Protein AF-A0A7J2RDT6-F1 (afdb_monomer_lite)

Structure (mmCIF, N/CA/C/O backbone):
data_AF-A0A7J2RDT6-F1
#
_entry.id   AF-A0A7J2RDT6-F1
#
loop_
_atom_site.group_PDB
_atom_site.id
_atom_site.type_symbol
_atom_site.label_atom_id
_atom_site.label_alt_id
_atom_site.label_comp_id
_atom_site.label_asym_id
_atom_site.label_entity_id
_atom_site.label_seq_id
_atom_site.pdbx_PDB_ins_code
_atom_site.Cartn_x
_atom_site.Cartn_y
_atom_site.Cartn_z
_atom_site.occupancy
_atom_site.B_iso_or_equiv
_atom_site.auth_seq_id
_atom_site.auth_comp_id
_atom_site.auth_asym_id
_atom_site.auth_atom_id
_atom_site.pdbx_PDB_model_num
ATOM 1 N N . MET A 1 1 ? -2.168 14.416 -7.951 1.00 64.56 1 MET A N 1
ATOM 2 C CA . MET A 1 1 ? -2.745 13.443 -8.898 1.00 64.56 1 MET A CA 1
ATOM 3 C C . MET A 1 1 ? -1.732 12.330 -9.074 1.00 64.56 1 MET A C 1
ATOM 5 O O . MET A 1 1 ? -0.557 12.646 -9.206 1.00 64.56 1 MET A O 1
ATOM 9 N N . GLY A 1 2 ? -2.169 11.081 -8.978 1.00 84.75 2 GLY A N 1
ATOM 10 C CA . GLY A 1 2 ? -1.335 9.876 -8.980 1.00 84.75 2 GLY A CA 1
ATOM 11 C C . GLY A 1 2 ? -2.111 8.736 -8.328 1.00 84.75 2 GLY A C 1
ATOM 12 O O . GLY A 1 2 ? -3.077 9.017 -7.626 1.00 84.75 2 GLY A O 1
ATOM 13 N N . TYR A 1 3 ? -1.743 7.485 -8.595 1.00 95.38 3 TYR A N 1
ATOM 14 C CA . TYR A 1 3 ? -2.426 6.333 -8.008 1.00 95.38 3 TYR A CA 1
ATOM 15 C C . TYR A 1 3 ? -2.283 6.362 -6.476 1.00 95.38 3 TYR A C 1
ATOM 17 O O . TYR A 1 3 ? -1.157 6.310 -5.965 1.00 95.38 3 TYR A O 1
ATOM 25 N N . THR A 1 4 ? -3.406 6.540 -5.772 1.00 97.81 4 THR A N 1
ATOM 26 C CA . THR A 1 4 ? -3.445 6.884 -4.342 1.00 97.81 4 THR A CA 1
ATOM 27 C C . THR A 1 4 ? -4.400 5.981 -3.576 1.00 97.81 4 THR A C 1
ATOM 29 O O . THR A 1 4 ? -5.490 5.656 -4.050 1.00 97.81 4 THR A O 1
ATOM 32 N N . HIS A 1 5 ? -4.006 5.641 -2.351 1.00 98.50 5 HIS A N 1
ATOM 33 C CA . HIS A 1 5 ? -4.860 4.975 -1.373 1.00 98.50 5 HIS A CA 1
ATOM 34 C C . HIS A 1 5 ? -5.101 5.884 -0.182 1.00 98.50 5 HIS A C 1
ATOM 36 O O . HIS A 1 5 ? -4.205 6.610 0.244 1.00 98.50 5 HIS A O 1
ATOM 42 N N . TYR A 1 6 ? -6.303 5.817 0.368 1.00 98.12 6 TYR A N 1
ATOM 43 C CA . TYR A 1 6 ? -6.797 6.676 1.430 1.00 98.12 6 TYR A CA 1
ATOM 44 C C . TYR A 1 6 ? -7.319 5.821 2.573 1.00 98.12 6 TYR A C 1
ATOM 46 O O . TYR A 1 6 ? -7.936 4.776 2.349 1.00 98.12 6 TYR A O 1
ATOM 54 N N . TRP A 1 7 ? -7.133 6.282 3.802 1.00 98.06 7 TRP A N 1
ATOM 55 C CA . TRP A 1 7 ? -7.771 5.666 4.952 1.00 98.06 7 TRP A CA 1
ATOM 56 C C . TRP A 1 7 ? -8.189 6.692 5.996 1.00 98.06 7 TRP A C 1
ATOM 58 O O . TRP A 1 7 ? -7.603 7.764 6.148 1.00 98.06 7 TRP A O 1
ATOM 68 N N . TYR A 1 8 ? -9.235 6.322 6.725 1.00 97.62 8 TYR A N 1
ATOM 69 C CA . TYR A 1 8 ? -9.807 7.084 7.818 1.00 97.62 8 TYR A CA 1
ATOM 70 C C . TYR A 1 8 ? -9.884 6.200 9.051 1.00 97.62 8 TYR A C 1
ATOM 72 O O . TYR A 1 8 ? -10.351 5.064 8.955 1.00 97.62 8 TYR A O 1
ATOM 80 N N . ARG A 1 9 ? -9.459 6.709 10.208 1.00 96.62 9 ARG A N 1
ATOM 81 C CA . ARG A 1 9 ? -9.459 5.955 11.473 1.00 96.62 9 ARG A CA 1
ATOM 82 C C . ARG A 1 9 ? -9.727 6.839 12.688 1.00 96.62 9 ARG A C 1
ATOM 84 O O . ARG A 1 9 ? -9.626 8.061 12.612 1.00 96.62 9 ARG A O 1
ATOM 91 N N . LYS A 1 10 ? -9.990 6.229 13.843 1.00 95.00 10 LYS A N 1
ATOM 92 C CA . LYS A 1 10 ? -9.946 6.937 15.137 1.00 95.00 10 LYS A CA 1
ATOM 93 C C . LYS A 1 10 ? -8.500 7.328 15.494 1.00 95.00 10 LYS A C 1
ATOM 95 O O . LYS A 1 10 ? -7.600 6.585 15.105 1.00 95.00 10 LYS A O 1
ATOM 100 N N . PRO A 1 11 ? -8.257 8.418 16.255 1.00 94.44 11 PRO A N 1
ATOM 101 C CA . PRO A 1 11 ? -6.911 8.843 16.687 1.00 94.44 11 PRO A CA 1
ATOM 102 C C . PRO A 1 11 ? -6.145 7.826 17.535 1.00 94.44 11 PRO A C 1
ATOM 104 O O . PRO A 1 11 ? -4.915 7.800 17.503 1.00 94.44 11 PRO A O 1
ATOM 107 N N . GLU A 1 12 ? -6.866 6.961 18.239 1.00 96.50 12 GLU A N 1
ATOM 108 C CA . GLU A 1 12 ? -6.315 5.877 19.045 1.00 96.50 12 GLU A CA 1
ATOM 109 C C . GLU A 1 12 ? -6.841 4.540 18.520 1.00 96.50 12 GLU A C 1
ATOM 111 O O . GLU A 1 12 ? -8.048 4.359 18.330 1.00 96.50 12 GLU A O 1
ATOM 116 N N . LEU A 1 13 ? -5.909 3.633 18.242 1.00 97.12 13 LEU A N 1
ATOM 117 C CA . LEU A 1 13 ? -6.164 2.262 17.823 1.00 97.12 13 LEU A CA 1
ATOM 118 C C . LEU A 1 13 ? -5.954 1.317 19.008 1.00 97.12 13 LEU A C 1
ATOM 120 O O . LEU A 1 13 ? -5.060 1.525 19.825 1.00 97.12 13 LEU A O 1
ATOM 124 N N . ASP A 1 14 ? -6.774 0.268 19.081 1.00 97.69 14 ASP A N 1
ATOM 125 C CA . ASP A 1 14 ? -6.649 -0.771 20.106 1.00 97.69 14 ASP A CA 1
ATOM 126 C C . ASP A 1 14 ? -5.252 -1.416 20.089 1.00 97.69 14 ASP A C 1
ATOM 128 O O . ASP A 1 14 ? -4.753 -1.802 19.031 1.00 97.69 14 ASP A O 1
ATOM 132 N N . ASP A 1 15 ? -4.631 -1.529 21.265 1.00 97.38 15 ASP A N 1
ATOM 133 C CA . ASP A 1 15 ? -3.232 -1.945 21.414 1.00 97.38 15 ASP A CA 1
ATOM 134 C C . ASP A 1 15 ? -2.990 -3.391 20.965 1.00 97.38 15 ASP A C 1
ATOM 136 O O . ASP A 1 15 ? -2.027 -3.658 20.245 1.00 97.38 15 ASP A O 1
ATOM 140 N N . ALA A 1 16 ? -3.890 -4.310 21.327 1.00 97.38 16 ALA A N 1
ATOM 141 C CA . ALA A 1 16 ? -3.766 -5.718 20.965 1.00 97.38 16 ALA A CA 1
ATOM 142 C C . ALA A 1 16 ? -3.952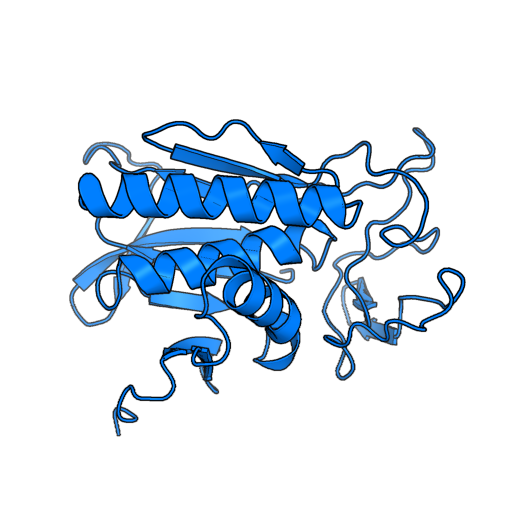 -5.912 19.456 1.00 97.38 16 ALA A C 1
ATOM 144 O O . ALA A 1 16 ? -3.123 -6.548 18.805 1.00 97.38 16 ALA A O 1
ATOM 145 N N . LYS A 1 17 ? -4.986 -5.286 18.877 1.00 98.19 17 LYS A N 1
ATOM 146 C CA . LYS A 1 17 ? -5.212 -5.307 17.425 1.00 98.19 17 LYS A CA 1
ATOM 147 C C . LYS A 1 17 ? -4.063 -4.673 16.651 1.00 98.19 17 LYS A C 1
ATOM 149 O O . LYS A 1 17 ? -3.703 -5.171 15.590 1.00 98.19 17 LYS A O 1
ATOM 154 N N . PHE A 1 18 ? -3.488 -3.579 17.156 1.00 98.44 18 PHE A N 1
ATOM 155 C CA . PHE A 1 18 ? -2.365 -2.921 16.493 1.00 98.44 18 PHE A CA 1
ATOM 156 C C . PHE A 1 18 ? -1.110 -3.792 16.504 1.00 98.44 18 PHE A C 1
ATOM 158 O O . PHE A 1 18 ? -0.425 -3.857 15.490 1.00 98.44 18 PHE A O 1
ATOM 165 N N . ALA A 1 19 ? -0.829 -4.489 17.607 1.00 97.88 19 ALA A N 1
ATOM 166 C CA . ALA A 1 19 ? 0.286 -5.431 17.668 1.00 97.88 19 ALA A CA 1
ATOM 167 C C . ALA A 1 19 ? 0.125 -6.569 16.643 1.00 97.88 19 ALA A C 1
ATOM 169 O O . ALA A 1 19 ? 1.045 -6.833 15.875 1.00 97.88 19 ALA A O 1
ATOM 170 N N . GLU A 1 20 ? -1.062 -7.181 16.554 1.00 97.94 20 GLU A N 1
ATOM 171 C CA . GLU A 1 20 ? -1.337 -8.227 15.554 1.00 97.94 20 GLU A CA 1
ATOM 172 C C . GLU A 1 20 ? -1.245 -7.700 14.110 1.00 97.94 20 GLU A C 1
ATOM 174 O O . GLU A 1 20 ? -0.724 -8.376 13.220 1.00 97.94 20 GLU A O 1
ATOM 179 N N . PHE A 1 21 ? -1.709 -6.470 13.879 1.00 98.44 21 PHE A N 1
ATOM 180 C CA . PHE A 1 21 ? -1.590 -5.786 12.595 1.00 98.44 21 PHE A CA 1
ATOM 181 C C . PHE A 1 21 ? -0.132 -5.474 12.216 1.00 98.44 21 PHE A C 1
ATOM 183 O O . PHE A 1 21 ? 0.255 -5.672 11.060 1.00 98.44 21 PHE A O 1
ATOM 190 N N . ALA A 1 22 ? 0.689 -5.019 13.164 1.00 98.06 22 ALA A N 1
ATOM 191 C CA . ALA A 1 22 ? 2.112 -4.773 12.946 1.00 98.06 22 ALA A CA 1
ATOM 192 C C . ALA A 1 22 ? 2.843 -6.081 12.590 1.00 98.06 22 ALA A C 1
ATOM 194 O O . ALA A 1 22 ? 3.527 -6.136 11.568 1.00 98.06 22 ALA A O 1
ATOM 195 N N . ASP A 1 23 ? 2.585 -7.166 13.327 1.00 97.94 23 ASP A N 1
ATOM 196 C CA . ASP A 1 23 ? 3.124 -8.503 13.033 1.00 97.94 23 ASP A CA 1
ATOM 197 C C . ASP A 1 23 ? 2.698 -9.014 11.644 1.00 97.94 23 ASP A C 1
ATOM 199 O O . ASP A 1 23 ? 3.468 -9.664 10.927 1.00 97.94 23 ASP A O 1
ATOM 203 N N . ALA A 1 24 ? 1.449 -8.757 11.242 1.00 98.44 24 ALA A N 1
ATOM 204 C CA . ALA A 1 24 ? 0.975 -9.083 9.899 1.00 98.44 24 ALA A CA 1
ATOM 205 C C . ALA A 1 24 ? 1.708 -8.254 8.833 1.00 98.44 24 ALA A C 1
ATOM 207 O O . ALA A 1 24 ? 2.095 -8.790 7.793 1.00 98.44 24 ALA A O 1
ATOM 208 N N . THR A 1 25 ? 1.958 -6.975 9.107 1.00 98.56 25 THR A N 1
ATOM 209 C CA . THR A 1 25 ? 2.687 -6.080 8.202 1.00 98.56 25 THR A CA 1
ATOM 210 C C . THR A 1 25 ? 4.127 -6.539 7.991 1.00 98.56 25 THR A C 1
ATOM 212 O O . THR A 1 25 ? 4.574 -6.608 6.847 1.00 98.56 25 THR A O 1
ATOM 215 N N . GLU A 1 26 ? 4.833 -6.953 9.044 1.00 98.31 26 GLU A N 1
ATOM 216 C CA . GLU A 1 26 ? 6.187 -7.512 8.919 1.00 98.31 26 GLU A CA 1
ATOM 217 C C . GLU A 1 26 ? 6.222 -8.739 7.995 1.00 98.31 26 GLU A C 1
ATOM 219 O O . GLU A 1 26 ? 7.106 -8.866 7.145 1.00 98.31 26 GLU A O 1
ATOM 224 N N . LYS A 1 27 ? 5.221 -9.622 8.091 1.00 98.62 27 LYS A N 1
ATOM 225 C CA . LYS A 1 27 ? 5.101 -10.800 7.212 1.00 98.62 27 LYS A CA 1
ATOM 226 C C . LYS A 1 27 ? 4.804 -10.418 5.759 1.00 98.62 27 LYS A C 1
ATOM 228 O O . LYS A 1 27 ? 5.326 -11.061 4.850 1.00 98.62 27 LYS A O 1
ATOM 233 N N . ILE A 1 28 ? 3.990 -9.385 5.533 1.00 98.69 28 ILE A N 1
ATOM 234 C CA . ILE A 1 28 ? 3.701 -8.846 4.192 1.00 98.69 28 ILE A CA 1
ATOM 235 C C . ILE A 1 28 ? 4.969 -8.250 3.569 1.00 98.69 28 ILE A C 1
ATOM 237 O O . ILE A 1 28 ? 5.263 -8.514 2.400 1.00 98.69 28 ILE A O 1
ATOM 241 N N . ILE A 1 29 ? 5.738 -7.479 4.342 1.00 98.56 29 ILE A N 1
ATOM 242 C CA . ILE A 1 29 ? 7.013 -6.904 3.897 1.00 98.56 29 ILE A CA 1
ATOM 243 C C . ILE A 1 29 ? 7.987 -8.025 3.527 1.00 98.56 29 ILE A C 1
ATOM 245 O O . ILE A 1 29 ? 8.498 -8.031 2.408 1.00 98.56 29 ILE A O 1
ATOM 249 N N . ALA A 1 30 ? 8.157 -9.027 4.394 1.00 98.50 30 ALA A N 1
ATOM 250 C CA . ALA A 1 30 ? 9.034 -10.166 4.126 1.00 98.50 30 ALA A CA 1
ATOM 251 C C . ALA A 1 30 ? 8.632 -10.946 2.858 1.00 98.50 30 ALA A C 1
ATOM 253 O O . ALA A 1 30 ? 9.491 -11.380 2.087 1.00 98.50 30 ALA A O 1
ATOM 254 N N . GLU A 1 31 ? 7.331 -11.116 2.600 1.00 97.94 31 GLU A N 1
ATOM 255 C CA . GLU A 1 31 ? 6.854 -11.744 1.363 1.00 97.94 31 GLU A CA 1
ATOM 256 C C . GLU A 1 31 ? 7.132 -10.876 0.129 1.00 97.94 31 GLU A C 1
ATOM 258 O O . GLU A 1 31 ? 7.513 -11.407 -0.914 1.00 97.94 31 GLU A O 1
ATOM 263 N N . SER A 1 32 ? 7.007 -9.554 0.246 1.00 96.75 32 SER A N 1
ATOM 264 C CA . SER A 1 32 ? 7.318 -8.611 -0.836 1.00 96.75 32 SER A CA 1
ATOM 265 C C . SER A 1 32 ? 8.808 -8.643 -1.189 1.00 96.75 32 SER A C 1
ATOM 267 O O . SER A 1 32 ? 9.171 -8.752 -2.363 1.00 96.75 32 SER A O 1
ATOM 269 N N . GLU A 1 33 ? 9.681 -8.676 -0.182 1.00 97.31 33 GLU A N 1
ATOM 270 C CA . GLU A 1 33 ? 11.125 -8.850 -0.370 1.00 97.31 33 GLU A CA 1
ATOM 271 C C . GLU A 1 33 ? 11.469 -10.197 -1.008 1.00 97.31 33 GLU A C 1
ATOM 273 O O . GLU A 1 33 ? 12.322 -10.268 -1.896 1.00 97.31 33 GLU A O 1
ATOM 278 N N . ARG A 1 34 ? 10.758 -11.270 -0.637 1.00 96.00 34 ARG A N 1
ATOM 279 C CA . ARG A 1 34 ? 10.901 -12.590 -1.274 1.00 96.00 34 ARG A CA 1
ATOM 280 C C . ARG A 1 34 ? 10.501 -12.570 -2.753 1.00 96.00 34 ARG A C 1
ATOM 282 O O . ARG A 1 34 ? 11.041 -13.353 -3.535 1.00 96.00 34 ARG A O 1
ATOM 289 N N . LEU A 1 35 ? 9.569 -11.700 -3.142 1.00 93.69 35 LEU A N 1
ATOM 290 C CA . LEU A 1 35 ? 9.200 -11.449 -4.540 1.00 93.69 35 LEU A CA 1
ATOM 291 C C . LEU A 1 35 ? 10.203 -10.534 -5.265 1.00 93.69 35 LEU A C 1
ATOM 293 O O . LEU A 1 35 ? 10.048 -10.286 -6.456 1.00 93.69 35 LEU A O 1
ATOM 297 N N . GLY A 1 36 ? 11.249 -10.055 -4.587 1.00 94.94 36 GLY A N 1
ATOM 298 C CA . GLY A 1 36 ? 12.279 -9.187 -5.158 1.00 94.94 36 GLY A CA 1
ATOM 299 C C . GLY A 1 36 ? 11.945 -7.696 -5.101 1.00 94.94 36 GLY A C 1
ATOM 300 O O . GLY A 1 36 ? 12.646 -6.903 -5.730 1.00 94.94 36 GLY A O 1
ATOM 301 N N . ILE A 1 37 ? 10.904 -7.304 -4.363 1.00 96.69 37 ILE A N 1
ATOM 302 C CA . ILE A 1 37 ? 10.550 -5.902 -4.123 1.00 96.69 37 ILE A CA 1
ATOM 303 C C . ILE A 1 37 ? 11.346 -5.408 -2.916 1.00 96.69 37 ILE A C 1
ATOM 305 O O . ILE A 1 37 ? 11.193 -5.923 -1.813 1.00 96.69 37 ILE A O 1
ATOM 309 N N . LYS A 1 38 ? 12.195 -4.402 -3.106 1.00 98.00 38 LYS A N 1
ATOM 310 C CA . LYS A 1 38 ? 12.944 -3.770 -2.018 1.00 98.00 38 LYS A CA 1
ATOM 311 C C . LYS A 1 38 ? 12.045 -2.787 -1.267 1.00 98.00 38 LYS A C 1
ATOM 313 O O . LYS A 1 38 ? 11.489 -1.872 -1.875 1.00 98.00 38 LYS A O 1
ATOM 318 N N . ILE A 1 39 ? 11.951 -2.973 0.046 1.00 98.50 39 ILE A N 1
ATOM 319 C CA . ILE A 1 39 ? 11.165 -2.140 0.955 1.00 98.50 39 ILE A CA 1
ATOM 320 C C . ILE A 1 39 ? 12.111 -1.499 1.965 1.00 98.50 39 ILE A C 1
ATOM 322 O O . ILE A 1 39 ? 12.888 -2.198 2.612 1.00 98.50 39 ILE A O 1
ATOM 326 N N . ASP A 1 40 ? 12.015 -0.184 2.119 1.00 98.31 40 ASP A N 1
ATOM 327 C CA . ASP A 1 40 ? 12.672 0.534 3.205 1.00 98.31 40 ASP A CA 1
ATOM 328 C C . ASP A 1 40 ? 11.672 0.627 4.361 1.00 98.31 40 ASP A C 1
ATOM 330 O O . ASP A 1 40 ? 10.647 1.304 4.263 1.00 98.31 40 ASP A O 1
ATOM 334 N N . ASN A 1 41 ? 11.934 -0.126 5.430 1.00 97.50 41 ASN A N 1
ATOM 335 C CA . ASN A 1 41 ? 11.032 -0.308 6.565 1.00 97.50 41 ASN A CA 1
ATOM 336 C C . ASN A 1 41 ? 11.674 0.211 7.858 1.00 97.50 41 ASN A C 1
ATOM 338 O O . ASN A 1 41 ? 12.780 -0.205 8.198 1.00 97.50 41 ASN A O 1
ATOM 342 N N . ASP A 1 42 ? 10.949 1.056 8.588 1.00 96.50 42 ASP A N 1
ATOM 343 C CA . ASP A 1 42 ? 11.319 1.557 9.924 1.00 96.50 42 ASP A CA 1
ATOM 344 C C . ASP A 1 42 ? 10.139 1.404 10.904 1.00 96.50 42 ASP A C 1
ATOM 346 O O . ASP A 1 42 ? 9.924 2.210 11.807 1.00 96.50 42 ASP A O 1
ATOM 350 N N . SER A 1 43 ? 9.302 0.385 10.670 1.00 94.69 43 SER A N 1
ATOM 351 C CA . SER A 1 43 ? 8.160 0.072 11.528 1.00 94.69 43 SER A CA 1
ATOM 352 C C . SER A 1 43 ? 8.608 -0.376 12.920 1.00 94.69 43 SER A C 1
ATOM 354 O O . SER A 1 43 ? 9.626 -1.049 13.090 1.00 94.69 43 SER A O 1
ATOM 356 N N . ASP A 1 44 ? 7.788 -0.062 13.918 1.00 93.00 44 ASP A N 1
ATOM 357 C CA . ASP A 1 44 ? 7.930 -0.515 15.293 1.00 93.00 44 ASP A CA 1
ATOM 358 C C . ASP A 1 44 ? 6.573 -0.932 15.891 1.00 93.00 44 ASP A C 1
ATOM 360 O O . ASP A 1 44 ? 5.524 -0.911 15.247 1.00 93.00 44 ASP A O 1
ATOM 364 N N . LYS A 1 45 ? 6.566 -1.288 17.178 1.00 90.50 45 LYS A N 1
ATOM 365 C CA . LYS A 1 45 ? 5.351 -1.725 17.895 1.00 90.50 45 LYS A CA 1
ATOM 366 C C . LYS A 1 45 ? 4.237 -0.669 18.011 1.00 90.50 45 LYS A C 1
ATOM 368 O O . LYS A 1 45 ? 3.158 -0.964 18.527 1.00 90.50 45 LYS A O 1
ATOM 373 N N . ASN A 1 46 ? 4.516 0.585 17.672 1.00 95.31 46 ASN A N 1
ATOM 374 C CA . ASN A 1 46 ? 3.573 1.698 17.733 1.00 95.31 46 ASN A CA 1
ATOM 375 C C . ASN A 1 46 ? 3.291 2.292 16.349 1.00 95.31 46 ASN A C 1
ATOM 377 O O . ASN A 1 46 ? 2.407 3.143 16.244 1.00 95.31 46 ASN A O 1
ATOM 381 N N . THR A 1 47 ? 4.025 1.867 15.321 1.00 96.88 47 THR A N 1
ATOM 382 C CA . THR A 1 47 ? 4.089 2.560 14.041 1.00 96.88 47 THR A CA 1
ATOM 383 C C . THR A 1 47 ? 4.336 1.572 12.914 1.00 96.88 47 THR A C 1
ATOM 385 O O . THR A 1 47 ? 5.341 0.875 12.899 1.00 96.88 47 THR A O 1
ATOM 388 N N . VAL A 1 48 ? 3.464 1.568 11.916 1.00 98.25 48 VAL A N 1
ATOM 389 C CA . VAL A 1 48 ? 3.771 0.998 10.605 1.00 98.25 48 VAL A CA 1
ATOM 390 C C . VAL A 1 48 ? 4.320 2.123 9.733 1.00 98.25 48 VAL A C 1
ATOM 392 O O . VAL A 1 48 ? 3.613 3.097 9.476 1.00 98.25 48 VAL A O 1
ATOM 395 N N . PHE A 1 49 ? 5.577 1.998 9.309 1.00 97.88 49 PHE A N 1
ATOM 396 C CA . PHE A 1 49 ? 6.316 2.983 8.519 1.00 97.88 49 PHE A CA 1
ATOM 397 C C . PHE A 1 49 ? 7.159 2.265 7.464 1.00 97.88 49 PHE A C 1
ATOM 399 O O . PHE A 1 49 ? 8.148 1.608 7.795 1.00 97.88 49 PHE A O 1
ATOM 406 N N . PHE A 1 50 ? 6.790 2.391 6.190 1.00 98.69 50 PHE A N 1
ATOM 407 C CA . PHE A 1 50 ? 7.608 1.858 5.099 1.00 98.69 50 PHE A CA 1
ATOM 408 C C . PHE A 1 50 ? 7.392 2.589 3.772 1.00 98.69 50 PHE A C 1
ATOM 410 O O . PHE A 1 50 ? 6.355 3.210 3.540 1.00 98.69 50 PHE A O 1
ATOM 417 N N . ASN A 1 51 ? 8.364 2.477 2.874 1.00 98.62 51 ASN A N 1
ATOM 418 C CA . ASN A 1 51 ? 8.299 2.943 1.489 1.00 98.62 51 ASN A CA 1
ATOM 419 C C . ASN A 1 51 ? 8.933 1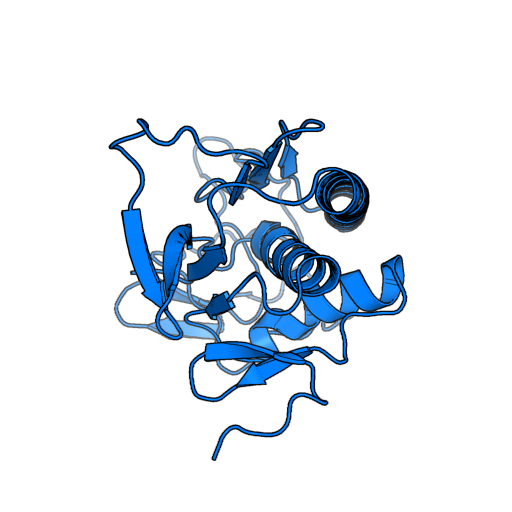.885 0.567 1.00 98.62 51 ASN A C 1
ATOM 421 O O . ASN A 1 51 ? 9.572 0.938 1.029 1.00 98.62 51 ASN A O 1
ATOM 425 N N . GLY A 1 52 ? 8.764 2.026 -0.744 1.00 97.88 52 GLY A N 1
ATOM 426 C CA . GLY A 1 52 ? 9.665 1.370 -1.686 1.00 97.88 52 GLY A CA 1
ATOM 427 C C . GLY A 1 52 ? 11.075 1.945 -1.571 1.00 97.88 52 GLY A C 1
ATOM 428 O O . GLY A 1 52 ? 11.260 3.013 -0.994 1.00 97.88 52 GLY A O 1
ATOM 429 N N . SER A 1 53 ? 12.057 1.233 -2.115 1.00 97.19 53 SER A N 1
ATOM 430 C CA . SER A 1 53 ? 13.460 1.653 -2.063 1.00 97.19 53 SER A CA 1
ATOM 431 C C . SER A 1 53 ? 13.919 2.324 -3.356 1.00 97.19 53 SER A C 1
ATOM 433 O O . SER A 1 53 ? 13.619 1.836 -4.450 1.00 97.19 53 SER A O 1
ATOM 435 N N . ASP A 1 54 ? 14.713 3.389 -3.244 1.00 95.12 54 ASP A N 1
ATOM 436 C CA . ASP A 1 54 ? 15.357 4.092 -4.370 1.00 95.12 54 ASP A CA 1
ATOM 437 C C . ASP A 1 54 ? 16.540 3.310 -4.987 1.00 95.12 54 ASP A C 1
ATOM 439 O O . ASP A 1 54 ? 17.126 3.707 -5.998 1.00 95.12 54 ASP A O 1
ATOM 443 N N . VAL A 1 55 ? 16.871 2.159 -4.395 1.00 96.12 55 VAL A N 1
ATOM 444 C CA . VAL A 1 55 ? 17.890 1.212 -4.862 1.00 96.12 55 VAL A CA 1
ATOM 445 C C . VAL A 1 55 ? 17.284 -0.127 -5.302 1.00 96.12 55 VAL A C 1
ATOM 447 O O . VAL A 1 55 ? 17.901 -1.184 -5.141 1.00 96.12 55 VAL A O 1
ATOM 450 N N . GLN A 1 56 ? 16.072 -0.114 -5.868 1.00 96.81 56 GLN A N 1
ATOM 451 C CA . GLN A 1 56 ? 15.404 -1.318 -6.377 1.00 96.81 56 GLN A CA 1
ATOM 452 C C . GLN A 1 56 ? 16.272 -2.005 -7.457 1.00 96.81 56 GLN A C 1
ATOM 454 O O . GLN A 1 56 ? 16.610 -1.380 -8.466 1.00 96.81 56 GLN A O 1
ATOM 459 N N . PRO A 1 57 ? 16.631 -3.296 -7.306 1.00 94.00 57 PRO A N 1
ATOM 460 C CA . PRO A 1 57 ? 17.407 -4.013 -8.311 1.00 94.00 57 PRO A CA 1
ATOM 461 C C . PRO A 1 57 ? 16.731 -4.019 -9.681 1.00 94.00 57 PRO A C 1
ATOM 463 O O . PRO A 1 57 ? 15.525 -4.258 -9.788 1.00 94.00 57 PRO A O 1
ATOM 466 N N . VAL A 1 58 ? 17.534 -3.813 -10.727 1.00 92.00 58 VAL A N 1
ATOM 467 C CA . VAL A 1 58 ? 17.076 -3.902 -12.115 1.00 92.00 58 VAL A CA 1
ATOM 468 C C . VAL A 1 58 ? 16.605 -5.324 -12.422 1.00 92.00 58 VAL A C 1
ATOM 470 O O . VAL A 1 58 ? 17.340 -6.290 -12.218 1.00 92.00 58 VAL A O 1
ATOM 473 N N . GLY A 1 59 ? 15.383 -5.448 -12.935 1.00 88.94 59 GLY A N 1
ATOM 474 C CA . GLY A 1 59 ? 14.784 -6.718 -13.327 1.00 88.94 59 GLY A CA 1
ATOM 475 C C . GLY A 1 59 ? 13.264 -6.647 -13.458 1.00 88.94 59 GLY A C 1
ATOM 476 O O . GLY A 1 59 ? 12.701 -5.726 -14.056 1.00 88.94 59 GLY A O 1
ATOM 477 N N . GLU A 1 60 ? 12.587 -7.639 -12.881 1.00 87.31 60 GLU A N 1
ATOM 478 C CA . GLU A 1 60 ? 11.134 -7.830 -12.979 1.00 87.31 60 GLU A CA 1
ATOM 479 C C . GLU A 1 60 ? 10.316 -6.605 -12.541 1.00 87.31 60 GLU A C 1
ATOM 481 O O . GLU A 1 60 ? 9.254 -6.340 -13.101 1.00 87.31 60 GLU A O 1
ATOM 486 N N 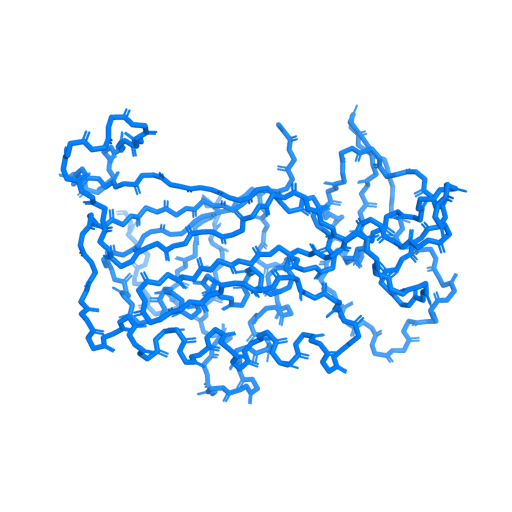. TRP A 1 61 ? 10.842 -5.800 -11.621 1.00 92.00 61 TRP A N 1
ATOM 487 C CA . TRP A 1 61 ? 10.145 -4.658 -11.026 1.00 92.00 61 TRP A CA 1
ATOM 488 C C . TRP A 1 61 ? 10.559 -3.298 -11.599 1.00 92.00 61 TRP A C 1
ATOM 490 O O . TRP A 1 61 ? 10.117 -2.270 -11.095 1.00 92.00 61 TRP A O 1
ATOM 500 N N . THR A 1 62 ? 11.398 -3.264 -12.641 1.00 93.00 62 THR A N 1
ATOM 501 C CA . THR A 1 62 ? 11.955 -2.007 -13.177 1.00 93.00 62 THR A CA 1
ATOM 502 C C . THR A 1 62 ? 11.803 -1.861 -14.689 1.00 93.00 62 THR A C 1
ATOM 504 O O . THR A 1 62 ? 11.795 -2.859 -15.403 1.00 93.00 62 THR A O 1
ATOM 507 N N . THR A 1 63 ? 11.775 -0.640 -15.211 1.00 91.94 63 THR A N 1
ATOM 508 C CA . THR A 1 63 ? 11.746 -0.363 -16.656 1.00 91.94 63 THR A CA 1
ATOM 509 C C . THR A 1 63 ? 12.675 0.791 -17.032 1.00 91.94 63 THR A C 1
ATOM 511 O O . THR A 1 63 ? 12.896 1.698 -16.237 1.00 91.94 63 THR A O 1
ATOM 514 N N . ASN A 1 64 ? 13.206 0.769 -18.257 1.00 90.75 64 ASN A N 1
ATOM 515 C CA . ASN A 1 64 ? 13.953 1.899 -18.828 1.00 90.75 64 ASN A CA 1
ATOM 516 C C . ASN A 1 64 ? 13.025 2.999 -19.376 1.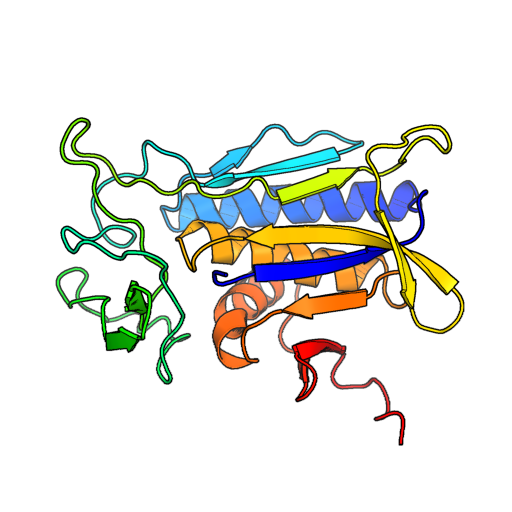00 90.75 64 ASN A C 1
ATOM 518 O O . ASN A 1 64 ? 13.495 4.049 -19.810 1.00 90.75 64 ASN A O 1
ATOM 522 N N . GLU A 1 65 ? 11.715 2.751 -19.414 1.00 90.25 65 GLU A N 1
ATOM 523 C CA . GLU A 1 65 ? 10.744 3.710 -19.927 1.00 90.25 65 GLU A CA 1
ATOM 524 C C . GLU A 1 65 ? 10.456 4.817 -18.897 1.00 90.25 65 GLU A C 1
ATOM 526 O O . GLU A 1 65 ? 10.228 4.521 -17.721 1.00 90.25 65 GLU A O 1
ATOM 531 N N . PRO A 1 66 ? 10.421 6.098 -19.309 1.00 90.12 66 PRO A N 1
ATOM 532 C CA . PRO A 1 66 ? 9.984 7.176 -18.433 1.00 90.12 66 PRO A CA 1
ATOM 533 C C . PRO A 1 66 ? 8.473 7.070 -18.195 1.00 90.12 66 PRO A C 1
ATOM 535 O O . PRO A 1 66 ? 7.686 7.070 -19.141 1.00 90.12 66 PRO A O 1
ATOM 538 N N . LEU A 1 67 ? 8.064 7.003 -16.926 1.00 92.25 67 LEU A N 1
ATOM 539 C CA . LEU A 1 67 ? 6.671 6.712 -16.571 1.00 92.25 67 LEU A CA 1
ATOM 540 C C . LEU A 1 67 ? 5.796 7.955 -16.349 1.00 92.25 67 LEU A C 1
ATOM 542 O O . LEU A 1 67 ? 4.575 7.874 -16.480 1.00 92.25 67 LEU A O 1
ATOM 546 N N . GLY A 1 68 ? 6.392 9.108 -16.030 1.00 92.19 68 GLY A N 1
ATOM 547 C CA . GLY A 1 68 ? 5.634 10.286 -15.596 1.00 92.19 68 GLY A CA 1
ATOM 548 C C . GLY A 1 68 ? 4.833 9.993 -14.323 1.00 92.19 68 GLY A C 1
ATOM 549 O O . GLY A 1 68 ? 5.314 9.289 -13.436 1.00 92.19 68 GLY A O 1
ATOM 550 N N . ILE A 1 69 ? 3.607 10.511 -14.230 1.00 92.00 69 ILE A N 1
ATOM 551 C CA . ILE A 1 69 ? 2.666 10.072 -13.194 1.00 92.00 69 ILE A CA 1
ATOM 552 C C . ILE A 1 69 ? 2.085 8.742 -13.674 1.00 92.00 69 ILE A C 1
ATOM 554 O O . ILE A 1 69 ? 1.287 8.737 -14.600 1.00 92.00 69 ILE A O 1
ATOM 558 N N . ALA A 1 70 ? 2.513 7.614 -13.119 1.00 93.56 70 ALA A N 1
ATOM 559 C CA . ALA A 1 70 ? 2.040 6.311 -13.580 1.00 93.56 70 ALA A CA 1
ATOM 560 C C . ALA A 1 70 ? 0.641 5.967 -13.035 1.00 93.56 70 ALA A C 1
ATOM 562 O O . ALA A 1 70 ? 0.265 6.398 -11.939 1.00 93.56 70 ALA A O 1
ATOM 563 N N . TRP A 1 71 ? -0.115 5.181 -13.806 1.00 94.25 71 TRP A N 1
ATOM 564 C CA . TRP A 1 71 ? -1.468 4.725 -13.469 1.00 94.25 71 TRP A CA 1
ATOM 565 C C . TRP A 1 71 ? -1.661 3.246 -13.843 1.00 94.25 71 TRP A C 1
ATOM 567 O O . TRP A 1 71 ? -1.094 2.818 -14.847 1.00 94.25 71 TRP A O 1
ATOM 577 N N . PRO A 1 72 ? -2.442 2.438 -13.109 1.00 93.00 72 PRO A N 1
ATOM 578 C CA . PRO A 1 72 ? -2.800 1.097 -13.571 1.00 93.00 72 PRO A CA 1
ATOM 579 C C . PRO A 1 72 ? -3.656 1.148 -14.848 1.00 93.00 72 PRO A C 1
ATOM 581 O O . PRO A 1 72 ? -4.603 1.916 -14.965 1.00 93.00 72 PRO A O 1
ATOM 584 N N . SER A 1 73 ? -3.328 0.321 -15.831 1.00 91.44 73 SER A N 1
ATOM 585 C CA . SER A 1 73 ? -4.119 0.138 -17.054 1.00 91.44 73 SER A CA 1
ATOM 586 C C . SER A 1 73 ? -5.398 -0.680 -16.832 1.00 91.44 73 SER A C 1
ATOM 588 O O . SER A 1 73 ? -5.624 -1.237 -15.758 1.00 91.44 73 SER A O 1
ATOM 590 N N . GLU A 1 74 ? -6.228 -0.819 -17.869 1.00 85.56 74 GLU A N 1
ATOM 591 C CA . GLU A 1 74 ? -7.397 -1.714 -17.851 1.00 85.56 74 GLU A CA 1
ATOM 592 C C . GLU A 1 74 ? -7.002 -3.179 -17.596 1.00 85.56 74 GLU A C 1
ATOM 594 O O . GLU A 1 74 ? -7.728 -3.899 -16.914 1.00 85.56 74 GLU A O 1
ATOM 599 N N . TYR A 1 75 ? -5.816 -3.588 -18.057 1.00 82.12 75 TYR A N 1
ATOM 600 C CA . TYR A 1 75 ? -5.262 -4.933 -17.870 1.00 82.12 75 TYR A CA 1
ATOM 601 C C . TYR A 1 75 ? -4.330 -5.043 -16.656 1.00 82.12 75 TYR A C 1
ATOM 603 O O . TYR A 1 75 ? -3.647 -6.053 -16.487 1.00 82.12 75 TYR A O 1
ATOM 611 N N . ALA A 1 76 ? -4.279 -4.003 -15.818 1.00 83.38 76 ALA A N 1
ATOM 612 C CA . ALA A 1 76 ? -3.529 -4.034 -14.575 1.00 83.38 76 ALA A CA 1
ATOM 613 C C . ALA A 1 76 ? -4.093 -5.088 -13.622 1.00 83.38 76 ALA A C 1
ATOM 615 O O . ALA A 1 76 ? -5.305 -5.266 -13.505 1.00 83.38 76 ALA A O 1
ATOM 616 N N . GLY A 1 77 ? -3.188 -5.758 -12.916 1.00 66.88 77 GLY A N 1
ATOM 617 C CA . GLY A 1 77 ? -3.557 -6.845 -12.024 1.00 66.88 77 GLY A CA 1
ATOM 618 C C . GLY A 1 77 ? -3.685 -8.155 -12.781 1.00 66.88 77 GLY A C 1
ATOM 619 O O . GLY A 1 77 ? -4.775 -8.636 -13.032 1.00 66.88 77 GLY A O 1
ATOM 620 N N . LEU A 1 78 ? -2.544 -8.755 -13.093 1.00 56.00 78 LEU A N 1
ATOM 621 C CA . LEU A 1 78 ? -2.369 -10.181 -13.313 1.00 56.00 78 LEU A CA 1
ATOM 622 C C . LEU A 1 78 ? -0.870 -10.426 -13.166 1.00 56.00 78 LEU A C 1
ATOM 624 O O . LEU A 1 78 ? -0.051 -9.905 -13.924 1.00 56.00 78 LEU A O 1
ATOM 628 N N . VAL A 1 79 ? -0.504 -11.236 -12.173 1.00 50.12 79 VAL A N 1
ATOM 629 C CA . VAL A 1 79 ? 0.731 -12.005 -12.267 1.00 50.12 79 VAL A CA 1
ATOM 630 C C . VAL A 1 79 ? 0.479 -12.975 -13.412 1.00 50.12 79 VAL A C 1
ATOM 632 O O . VAL A 1 79 ? -0.004 -14.085 -13.201 1.00 50.12 79 VAL A O 1
ATOM 635 N N . ASP A 1 80 ? 0.755 -12.564 -14.644 1.00 50.34 80 ASP A N 1
ATOM 636 C CA . ASP A 1 80 ? 1.127 -13.563 -15.620 1.00 50.34 80 ASP A CA 1
ATOM 637 C C . ASP A 1 80 ? 2.449 -14.120 -15.086 1.00 50.34 80 ASP A C 1
ATOM 639 O O . ASP A 1 80 ? 3.510 -13.506 -15.201 1.00 50.34 80 ASP A O 1
ATOM 643 N N . VAL A 1 81 ? 2.366 -15.245 -14.369 1.00 41.94 81 VAL A N 1
ATOM 644 C CA . VAL A 1 81 ? 3.516 -15.957 -13.779 1.00 41.94 81 VAL A CA 1
ATOM 645 C C . VAL A 1 81 ? 4.500 -16.383 -14.890 1.00 41.94 81 VAL A C 1
ATOM 647 O O . VAL A 1 81 ? 5.586 -16.883 -14.614 1.00 41.94 81 VAL A O 1
ATOM 650 N N . LEU A 1 82 ? 4.112 -16.176 -16.155 1.00 34.94 82 LEU A N 1
ATOM 651 C CA . LEU A 1 82 ? 4.854 -16.435 -17.376 1.00 34.94 82 LEU A CA 1
ATOM 652 C C . LEU A 1 82 ? 5.141 -15.172 -18.207 1.00 34.94 82 LEU A C 1
ATOM 654 O O . LEU A 1 82 ? 5.715 -15.319 -19.287 1.00 34.94 82 LEU A O 1
ATOM 658 N N . ALA A 1 83 ? 4.782 -13.961 -17.751 1.00 48.31 83 ALA A N 1
ATOM 659 C CA . ALA A 1 83 ? 5.171 -12.743 -18.459 1.00 48.31 83 ALA A CA 1
ATOM 660 C C . ALA A 1 83 ? 6.694 -12.682 -18.509 1.00 48.31 83 ALA A C 1
ATOM 662 O O . ALA A 1 83 ? 7.369 -12.568 -17.483 1.00 48.31 83 ALA A O 1
ATOM 663 N N . ASP A 1 84 ? 7.220 -12.783 -19.727 1.00 51.12 84 ASP A N 1
ATOM 664 C CA . ASP A 1 84 ? 8.627 -12.582 -20.014 1.00 51.12 84 ASP A CA 1
ATOM 665 C C . ASP A 1 84 ? 9.066 -11.281 -19.318 1.00 51.12 84 ASP A C 1
ATOM 667 O O . ASP A 1 84 ? 8.466 -10.233 -19.575 1.00 51.12 84 ASP A O 1
ATOM 671 N N . PRO A 1 85 ? 10.076 -11.311 -18.430 1.00 50.50 85 PRO A N 1
ATOM 672 C CA . PRO A 1 85 ? 10.555 -10.118 -17.735 1.00 50.50 85 PRO A CA 1
ATOM 673 C C . PRO A 1 85 ? 11.034 -9.014 -18.696 1.00 50.50 85 PRO A C 1
ATOM 675 O O . PRO A 1 85 ? 11.245 -7.882 -18.255 1.00 50.50 85 PRO A O 1
ATOM 678 N N . CYS A 1 86 ? 11.190 -9.328 -19.988 1.00 53.06 86 CYS A N 1
ATOM 679 C CA . CYS A 1 86 ? 11.495 -8.397 -21.071 1.00 53.06 86 CYS A CA 1
ATOM 680 C C . CYS A 1 86 ? 10.262 -7.756 -21.736 1.00 53.06 86 CYS A C 1
ATOM 682 O O . CYS A 1 86 ? 10.434 -6.837 -22.538 1.00 53.06 86 CYS A O 1
ATOM 684 N N . THR A 1 87 ? 9.037 -8.218 -21.459 1.00 64.75 87 THR A N 1
ATOM 685 C CA . THR A 1 87 ? 7.820 -7.581 -21.990 1.00 64.75 87 THR A CA 1
ATOM 686 C C . THR A 1 87 ? 7.661 -6.180 -21.412 1.00 64.75 87 THR A C 1
ATOM 688 O O . THR A 1 87 ? 7.923 -5.942 -20.228 1.00 64.75 87 THR A O 1
ATOM 691 N N . SER A 1 88 ? 7.274 -5.225 -22.268 1.00 70.12 88 SER A N 1
ATOM 692 C CA . SER A 1 88 ? 7.014 -3.864 -21.802 1.00 70.12 88 SER A CA 1
ATOM 693 C C . SER A 1 88 ? 5.891 -3.893 -20.770 1.00 70.12 88 SER A C 1
ATOM 695 O O . SER A 1 88 ? 4.892 -4.592 -20.920 1.00 70.12 88 SER A O 1
ATOM 697 N N . LYS A 1 89 ? 6.097 -3.133 -19.697 1.00 80.88 89 LYS A N 1
ATOM 698 C CA . LYS A 1 89 ? 5.165 -3.005 -18.569 1.00 80.88 89 LYS A CA 1
ATOM 699 C C . LYS A 1 89 ? 4.205 -1.834 -18.770 1.00 80.88 89 LYS A C 1
ATOM 701 O O . LYS A 1 89 ? 3.270 -1.671 -17.988 1.00 80.88 89 LYS A O 1
ATOM 706 N N . VAL A 1 90 ? 4.466 -1.023 -19.794 1.00 87.44 90 VAL A N 1
ATOM 707 C CA . VAL A 1 90 ? 3.665 0.121 -20.208 1.00 87.44 90 VAL A CA 1
ATOM 708 C C . VAL A 1 90 ? 2.607 -0.363 -21.191 1.00 87.44 90 VAL A C 1
ATOM 710 O O . VAL A 1 90 ? 2.920 -1.000 -22.190 1.00 87.44 90 VAL A O 1
ATOM 713 N N . ASP A 1 91 ? 1.356 -0.037 -20.897 1.00 89.25 91 ASP A N 1
ATOM 714 C CA . ASP A 1 91 ? 0.181 -0.449 -21.674 1.00 89.25 91 ASP A CA 1
ATOM 715 C C . ASP A 1 91 ? -0.486 0.736 -22.398 1.00 89.25 91 ASP A C 1
ATOM 717 O O . ASP A 1 91 ? -1.490 0.600 -23.092 1.00 89.25 91 ASP A O 1
ATOM 721 N N . GLY A 1 92 ? 0.084 1.934 -22.266 1.00 90.94 92 GLY A N 1
ATOM 722 C CA . GLY A 1 92 ? -0.418 3.117 -22.943 1.00 90.94 92 GLY A CA 1
ATOM 723 C C . GLY A 1 92 ? -0.007 4.419 -22.278 1.00 90.94 92 GLY A C 1
ATOM 724 O O . GLY A 1 92 ? 0.901 4.485 -21.448 1.00 90.94 92 GLY A O 1
ATOM 725 N N . ASP A 1 93 ? -0.704 5.474 -22.674 1.00 94.19 93 ASP A N 1
ATOM 726 C CA . ASP A 1 93 ? -0.522 6.835 -22.197 1.00 94.19 93 ASP A CA 1
ATOM 727 C C . ASP A 1 93 ? -1.834 7.342 -21.591 1.00 94.19 93 ASP A C 1
ATOM 729 O O . ASP A 1 93 ? -2.925 7.039 -22.074 1.00 94.19 93 ASP A O 1
ATOM 733 N N . TRP A 1 94 ? -1.725 8.180 -20.567 1.00 91.25 94 TRP A N 1
ATOM 734 C CA . TRP A 1 94 ? -2.811 9.031 -20.087 1.00 91.25 94 TRP A CA 1
ATOM 735 C C . TRP A 1 94 ? -2.292 10.465 -19.952 1.00 91.25 94 TRP A C 1
ATOM 737 O O . TRP A 1 94 ? -1.124 10.745 -20.221 1.00 91.25 94 TRP A O 1
ATOM 747 N N . PHE A 1 95 ? -3.149 11.413 -19.569 1.00 89.81 95 PHE A N 1
ATOM 748 C CA . PHE A 1 95 ? -2.831 12.840 -19.719 1.00 89.81 95 PHE A CA 1
ATOM 749 C C . PHE A 1 95 ? -1.569 13.311 -18.964 1.00 89.81 95 PHE A C 1
ATOM 751 O O . PHE A 1 95 ? -1.046 14.374 -19.296 1.00 89.81 95 PHE A O 1
ATOM 758 N N . ALA A 1 96 ? -1.091 12.562 -17.962 1.00 90.19 96 ALA A N 1
ATOM 759 C CA . ALA A 1 96 ? 0.058 12.931 -17.132 1.00 90.19 96 ALA A CA 1
ATOM 760 C C . ALA A 1 96 ? 1.197 11.892 -17.087 1.00 90.19 96 ALA A C 1
ATOM 762 O O . ALA A 1 96 ? 2.162 12.080 -16.339 1.00 90.19 96 ALA A O 1
ATOM 763 N N . GLY A 1 97 ? 1.124 10.812 -17.868 1.00 94.50 97 GLY A N 1
ATOM 764 C CA . GLY A 1 97 ? 2.147 9.767 -17.848 1.00 94.50 97 GLY A CA 1
ATOM 765 C C . GLY A 1 97 ? 1.725 8.489 -18.559 1.00 94.50 97 GLY A C 1
ATOM 766 O O . GLY A 1 97 ? 0.934 8.516 -19.500 1.00 94.50 97 GLY A O 1
ATOM 767 N N . LYS A 1 98 ? 2.261 7.361 -18.096 1.00 94.62 98 LYS A N 1
ATOM 768 C CA . LYS A 1 98 ? 2.008 6.028 -18.649 1.00 94.62 98 LYS A CA 1
ATOM 769 C C . LYS A 1 98 ? 0.945 5.267 -17.866 1.00 94.62 98 LYS A C 1
ATOM 771 O O . LYS A 1 98 ? 0.865 5.390 -16.643 1.00 94.62 98 LYS A O 1
ATOM 776 N N . THR A 1 99 ? 0.164 4.453 -18.569 1.00 93.88 99 THR A N 1
ATOM 777 C CA . THR A 1 99 ? -0.614 3.381 -17.943 1.00 93.88 99 THR A CA 1
ATOM 778 C C . THR A 1 99 ? 0.221 2.103 -17.896 1.00 93.88 99 THR A C 1
ATOM 780 O O . THR A 1 99 ? 1.041 1.853 -18.781 1.00 93.88 99 THR A O 1
ATOM 783 N N . LEU A 1 100 ? 0.051 1.300 -16.848 1.00 92.19 100 LEU A N 1
ATOM 784 C CA . LEU A 1 100 ? 0.888 0.141 -16.552 1.00 92.19 100 LEU A CA 1
ATOM 785 C C . LEU A 1 100 ? 0.052 -1.134 -16.449 1.00 92.19 100 LEU A C 1
ATOM 787 O O . LEU A 1 100 ? -0.943 -1.167 -15.728 1.00 92.19 100 LEU A O 1
ATOM 791 N N . ALA A 1 101 ? 0.470 -2.208 -17.114 1.00 88.00 101 ALA A N 1
ATOM 792 C CA . ALA A 1 101 ? -0.124 -3.539 -16.926 1.00 88.00 101 ALA A CA 1
ATOM 793 C C . ALA A 1 101 ? 0.389 -4.229 -15.649 1.00 88.00 101 ALA A C 1
ATOM 795 O O . ALA A 1 101 ? -0.256 -5.118 -15.096 1.00 88.00 101 ALA A O 1
ATOM 796 N N . LYS A 1 102 ? 1.556 -3.806 -15.152 1.00 87.81 102 LYS A N 1
ATOM 797 C CA . LYS A 1 102 ? 2.203 -4.365 -13.963 1.00 87.81 102 LYS A CA 1
ATOM 798 C C . LYS A 1 102 ? 2.900 -3.272 -13.165 1.00 87.81 102 LYS A C 1
ATOM 800 O O . LYS A 1 102 ? 3.448 -2.336 -13.749 1.00 87.81 102 LYS A O 1
ATOM 805 N N . ARG A 1 103 ? 2.931 -3.428 -11.838 1.00 92.62 103 ARG A N 1
ATOM 806 C CA . ARG A 1 103 ? 3.689 -2.543 -10.948 1.00 92.62 103 ARG A CA 1
ATOM 807 C C . ARG A 1 103 ? 5.150 -2.469 -11.378 1.00 92.62 103 ARG A C 1
ATOM 809 O O . ARG A 1 103 ? 5.806 -3.500 -11.538 1.00 92.62 103 ARG A O 1
ATOM 816 N N . THR A 1 104 ? 5.667 -1.261 -11.571 1.00 92.81 104 THR A N 1
ATOM 817 C CA . THR A 1 104 ? 7.046 -1.070 -12.036 1.00 92.81 104 THR A CA 1
ATOM 818 C C . THR A 1 104 ? 7.618 0.269 -11.594 1.00 92.81 104 THR A C 1
ATOM 820 O O . THR A 1 104 ? 6.910 1.264 -11.479 1.00 92.81 104 THR A O 1
ATOM 823 N N . ALA A 1 105 ? 8.927 0.288 -11.369 1.00 94.56 105 ALA A N 1
ATOM 824 C CA . ALA A 1 105 ? 9.715 1.481 -11.097 1.00 94.56 105 ALA A CA 1
ATOM 825 C C . ALA A 1 105 ? 10.511 1.895 -12.348 1.00 94.56 105 ALA A C 1
ATOM 827 O O . ALA A 1 105 ? 11.000 1.017 -13.066 1.00 94.56 105 ALA A O 1
ATOM 828 N N . PRO A 1 106 ? 10.676 3.193 -12.642 1.00 94.94 106 PRO A N 1
ATOM 829 C CA . PRO A 1 106 ? 11.629 3.628 -13.656 1.00 94.94 106 PRO A CA 1
ATOM 830 C C . PRO A 1 106 ? 13.065 3.425 -13.150 1.00 94.94 106 PRO A C 1
ATOM 832 O O . PRO A 1 106 ? 13.328 3.511 -11.951 1.00 94.94 106 PRO A O 1
ATOM 835 N N . ILE A 1 107 ? 14.000 3.149 -14.056 1.00 95.38 107 ILE A N 1
ATOM 836 C CA . ILE A 1 107 ? 15.432 3.100 -13.742 1.00 95.38 107 ILE A CA 1
ATOM 837 C C . ILE A 1 107 ? 15.989 4.526 -13.728 1.00 95.38 107 ILE A C 1
ATOM 839 O O . ILE A 1 107 ? 15.854 5.274 -14.698 1.00 95.38 107 ILE A O 1
ATOM 843 N N . ASN A 1 108 ? 16.654 4.894 -12.636 1.00 93.19 108 ASN A N 1
ATOM 844 C CA . ASN A 1 108 ? 17.380 6.147 -12.507 1.00 93.19 108 ASN A CA 1
ATOM 845 C C . ASN A 1 108 ? 18.688 6.074 -13.308 1.00 93.19 108 ASN A C 1
ATOM 847 O O . ASN A 1 108 ? 19.578 5.278 -13.012 1.00 93.19 108 ASN A O 1
ATOM 851 N N . ASN A 1 109 ? 18.842 6.947 -14.304 1.00 90.50 109 ASN A N 1
ATOM 852 C CA . ASN A 1 109 ? 20.033 6.977 -15.164 1.00 90.50 109 ASN A CA 1
ATOM 853 C C . ASN A 1 109 ? 21.336 7.335 -14.423 1.00 90.50 109 ASN A C 1
ATOM 855 O O . ASN A 1 109 ? 22.421 7.031 -14.914 1.00 90.50 109 ASN A O 1
ATOM 859 N N . GLY A 1 110 ? 21.246 8.014 -13.278 1.00 92.81 110 GLY A N 1
ATOM 860 C CA . GLY A 1 110 ? 22.391 8.393 -12.453 1.00 92.81 110 GLY A CA 1
ATOM 861 C C . GLY A 1 110 ? 22.903 7.257 -11.567 1.00 92.81 110 GLY A C 1
ATOM 862 O O . GLY A 1 110 ? 24.113 7.149 -11.377 1.00 92.81 110 GLY A O 1
ATOM 863 N N . THR A 1 111 ? 22.014 6.407 -11.045 1.00 94.19 111 THR A N 1
ATOM 864 C CA . THR A 1 111 ? 22.385 5.291 -10.151 1.00 94.19 111 THR A CA 1
ATOM 865 C C . THR A 1 111 ? 22.425 3.936 -10.860 1.00 94.19 111 THR A C 1
ATOM 867 O O . THR A 1 111 ? 23.106 3.024 -10.396 1.00 94.19 111 THR A O 1
ATOM 870 N N . GLY A 1 112 ? 21.717 3.790 -11.984 1.00 93.50 112 GLY A N 1
ATOM 871 C CA . GLY A 1 112 ? 21.514 2.513 -12.670 1.00 93.50 112 GLY A CA 1
ATOM 872 C C . GLY A 1 112 ? 20.579 1.554 -11.925 1.00 93.50 112 GLY A C 1
ATOM 873 O O . GLY A 1 112 ? 20.547 0.371 -12.256 1.00 93.50 112 GLY A O 1
ATOM 874 N N . LEU A 1 113 ? 19.845 2.041 -10.920 1.00 95.12 113 LEU A N 1
ATOM 875 C CA . LEU A 1 113 ? 18.909 1.276 -10.092 1.00 95.12 113 LEU A CA 1
ATOM 876 C C . LEU A 1 113 ? 17.482 1.807 -10.270 1.00 95.12 113 LEU A C 1
ATOM 878 O O . LEU A 1 113 ? 17.278 2.902 -10.787 1.00 95.12 113 LEU A O 1
ATOM 882 N N . GLY A 1 114 ? 16.487 1.014 -9.887 1.00 95.44 114 GLY A N 1
ATOM 883 C CA . GLY A 1 114 ? 15.082 1.405 -9.938 1.00 95.44 114 GLY A CA 1
ATOM 884 C C . GLY A 1 114 ? 14.696 2.367 -8.814 1.00 95.44 114 GLY A C 1
ATOM 885 O O . GLY A 1 114 ? 15.013 2.125 -7.654 1.00 95.44 114 GLY A O 1
ATOM 886 N N . GLU A 1 115 ? 13.936 3.405 -9.154 1.00 96.44 115 GLU A N 1
ATOM 887 C CA . GLU A 1 115 ? 13.321 4.341 -8.203 1.00 96.44 115 GLU A CA 1
ATOM 888 C C . GLU A 1 115 ? 12.027 3.726 -7.665 1.00 96.44 115 GLU A C 1
ATOM 890 O O . GLU A 1 115 ? 10.936 4.008 -8.171 1.00 96.44 115 GLU A O 1
ATOM 895 N N . GLY A 1 116 ? 12.137 2.795 -6.720 1.00 96.00 116 GLY A N 1
ATOM 896 C CA . GLY A 1 116 ? 11.000 2.058 -6.164 1.00 96.00 116 GLY A CA 1
ATOM 897 C C . GLY A 1 116 ? 10.166 2.844 -5.153 1.00 96.00 116 GLY A C 1
ATOM 898 O O . GLY A 1 116 ? 9.017 2.475 -4.922 1.00 96.00 116 GLY A O 1
ATOM 899 N N . ASP A 1 117 ? 10.711 3.917 -4.589 1.00 96.56 117 ASP A N 1
ATOM 900 C CA . ASP A 1 117 ? 10.120 4.784 -3.567 1.00 96.56 117 ASP A CA 1
ATOM 901 C C . ASP A 1 117 ? 9.112 5.793 -4.145 1.00 96.56 117 ASP A C 1
ATOM 903 O O . ASP A 1 117 ? 9.252 6.237 -5.283 1.00 96.56 117 ASP A O 1
ATOM 907 N N . HIS A 1 118 ? 8.078 6.204 -3.404 1.00 96.56 118 HIS A N 1
ATOM 908 C CA . HIS A 1 118 ? 7.242 7.340 -3.837 1.00 96.56 118 HIS A CA 1
ATOM 909 C C . HIS A 1 118 ? 6.757 8.217 -2.683 1.00 96.56 118 HIS A C 1
ATOM 911 O O . HIS A 1 118 ? 7.216 9.347 -2.534 1.00 96.56 118 HIS A O 1
ATOM 917 N N . GLU A 1 119 ? 5.860 7.697 -1.855 1.00 96.94 119 GLU A N 1
ATOM 918 C CA . GLU A 1 119 ? 5.463 8.297 -0.583 1.00 96.94 119 GLU A CA 1
ATOM 919 C C . GLU A 1 119 ? 5.430 7.204 0.487 1.00 96.94 119 GLU A C 1
ATOM 921 O O . GLU A 1 119 ? 5.090 6.050 0.220 1.00 96.94 119 GLU A O 1
ATOM 926 N N . THR A 1 120 ? 5.773 7.567 1.717 1.00 97.69 120 THR A N 1
ATOM 927 C CA . THR A 1 120 ? 5.805 6.620 2.830 1.00 97.69 120 THR A CA 1
ATOM 928 C C . THR A 1 120 ? 4.393 6.238 3.272 1.00 97.69 120 THR A C 1
ATOM 930 O O . THR A 1 120 ? 3.552 7.100 3.527 1.00 97.69 120 THR A O 1
ATOM 933 N N . MET A 1 121 ? 4.148 4.938 3.416 1.00 98.12 121 MET A N 1
ATOM 934 C CA . MET A 1 121 ? 2.988 4.404 4.118 1.00 98.12 121 MET A CA 1
ATOM 935 C C . MET A 1 121 ? 3.190 4.587 5.621 1.00 98.12 121 MET A C 1
ATOM 937 O O . MET A 1 121 ? 4.187 4.115 6.167 1.00 98.12 121 MET A O 1
ATOM 941 N N . TYR A 1 122 ? 2.247 5.259 6.284 1.00 97.31 122 TYR A N 1
ATOM 942 C CA . TYR A 1 122 ? 2.392 5.639 7.685 1.00 97.31 122 TYR A CA 1
ATOM 943 C C . TYR A 1 122 ? 1.106 5.451 8.490 1.00 97.31 122 TYR A C 1
ATOM 945 O O . TYR A 1 122 ? 0.107 6.135 8.261 1.00 97.31 122 TYR A O 1
ATOM 953 N N . ILE A 1 123 ? 1.134 4.545 9.467 1.00 97.81 123 ILE A N 1
ATOM 954 C CA . ILE A 1 123 ? 0.050 4.353 10.434 1.00 97.81 123 ILE A CA 1
ATOM 955 C C . ILE A 1 123 ? 0.637 4.302 11.838 1.00 97.81 123 ILE A C 1
ATOM 957 O O . ILE A 1 123 ? 1.295 3.338 12.215 1.00 97.81 123 ILE A O 1
ATOM 961 N N . GLU A 1 124 ? 0.322 5.303 12.649 1.00 96.12 124 GLU A N 1
ATOM 962 C CA . GLU A 1 124 ? 0.602 5.273 14.085 1.00 96.12 124 GLU A CA 1
ATOM 963 C C . GLU A 1 124 ? -0.570 4.690 14.865 1.00 96.12 124 GLU A C 1
ATOM 965 O O . GLU A 1 124 ? -1.738 4.948 14.559 1.00 96.12 124 GLU A O 1
ATOM 970 N N . LYS A 1 125 ? -0.255 3.995 15.954 1.00 97.31 125 LYS A N 1
ATOM 971 C CA . LYS A 1 125 ? -1.235 3.511 16.925 1.00 97.31 125 LYS A CA 1
ATOM 972 C C . LYS A 1 125 ? -1.980 4.657 17.611 1.00 97.31 125 LYS A C 1
ATOM 974 O O . LYS A 1 125 ? -3.197 4.593 17.774 1.00 97.31 125 LYS A O 1
ATOM 979 N N . ILE A 1 126 ? -1.258 5.710 18.001 1.00 96.25 126 ILE A N 1
ATOM 980 C CA . ILE A 1 126 ? -1.797 6.866 18.727 1.00 96.25 126 ILE A CA 1
ATOM 981 C C . ILE A 1 126 ? -1.334 8.141 18.034 1.00 96.25 126 ILE A C 1
ATOM 983 O O . ILE A 1 126 ? -0.138 8.350 17.864 1.00 96.25 126 ILE A O 1
ATOM 987 N N . VAL A 1 127 ? -2.285 9.000 17.673 1.00 93.50 127 VAL A N 1
ATOM 988 C CA . VAL A 1 127 ? -2.016 10.381 17.261 1.00 93.50 127 VAL A CA 1
ATOM 989 C C . VAL A 1 127 ? -2.359 11.314 18.423 1.00 93.50 127 VAL A C 1
ATOM 991 O O . VAL A 1 127 ? -3.495 11.268 18.907 1.00 93.50 127 VAL A O 1
ATOM 994 N N . PRO A 1 128 ? -1.408 12.144 18.890 1.00 89.31 128 PRO A N 1
ATOM 995 C CA . PRO A 1 128 ? -1.668 13.117 19.942 1.00 89.31 128 PRO A CA 1
ATOM 996 C C . PRO A 1 128 ? -2.785 14.097 19.544 1.00 89.31 128 PRO A C 1
ATOM 998 O O . PRO A 1 128 ? -2.823 14.549 18.398 1.00 89.31 128 PRO A O 1
ATOM 1001 N N . PRO A 1 129 ? -3.692 14.463 20.467 1.00 82.81 129 PRO A N 1
ATOM 1002 C CA . PRO A 1 129 ? -4.810 15.361 20.169 1.00 82.81 129 PRO A CA 1
ATOM 1003 C C . PRO A 1 129 ? -4.374 16.792 19.812 1.00 82.81 129 PRO A C 1
ATOM 1005 O O . PRO A 1 129 ? -5.170 17.559 19.279 1.00 82.81 129 PRO A O 1
ATOM 1008 N N . ASP A 1 130 ? -3.135 17.164 20.125 1.00 86.38 130 ASP A N 1
ATOM 1009 C CA . ASP A 1 130 ? -2.518 18.459 19.844 1.00 86.38 130 ASP A CA 1
ATOM 1010 C C . ASP A 1 130 ? -1.677 18.477 18.555 1.00 86.38 130 ASP A C 1
ATOM 1012 O O . ASP A 1 130 ? -1.103 19.515 18.216 1.00 86.38 130 ASP A O 1
ATOM 1016 N N . ASP A 1 131 ? -1.631 17.374 17.800 1.00 86.06 131 ASP A N 1
ATOM 1017 C CA . ASP A 1 131 ? -0.967 17.333 16.496 1.00 86.06 131 ASP A CA 1
ATOM 1018 C C . ASP A 1 131 ? -1.807 18.059 15.429 1.00 86.06 131 ASP A C 1
ATOM 1020 O O . ASP A 1 131 ? -2.624 17.476 14.716 1.00 86.06 131 ASP A O 1
ATOM 1024 N N . LEU A 1 132 ? -1.580 19.370 15.309 1.00 81.38 132 LEU A N 1
ATOM 1025 C CA . LEU A 1 132 ? -2.266 20.246 14.352 1.00 81.38 132 LEU A CA 1
ATOM 1026 C C . LEU A 1 132 ? -1.913 19.963 12.881 1.00 81.38 132 LEU A C 1
ATOM 1028 O O . LEU A 1 132 ? -2.524 20.562 11.997 1.00 81.38 132 LEU A O 1
ATOM 1032 N N . SER A 1 133 ? -0.928 19.100 12.600 1.00 84.94 133 SER A N 1
ATOM 1033 C CA . SER A 1 133 ? -0.602 18.694 11.224 1.00 84.94 133 SER A CA 1
ATOM 1034 C C . SER A 1 133 ? -1.601 17.689 10.651 1.00 84.94 133 SER A C 1
ATOM 1036 O O . SER A 1 133 ? -1.586 17.400 9.455 1.00 84.94 133 SER A O 1
ATOM 1038 N N . ARG A 1 134 ? -2.472 17.151 11.507 1.00 87.50 134 ARG A N 1
ATOM 1039 C CA . ARG A 1 134 ? -3.408 16.093 11.163 1.00 87.50 134 ARG A CA 1
ATOM 1040 C C . ARG A 1 134 ? -4.721 16.641 10.651 1.00 87.50 134 ARG A C 1
ATOM 1042 O O . ARG A 1 134 ? -5.362 17.487 11.270 1.00 87.50 134 ARG A O 1
ATOM 1049 N N . GLU A 1 135 ? -5.145 16.087 9.525 1.00 90.62 135 GLU A N 1
ATOM 1050 C CA . GLU A 1 135 ? -6.429 16.400 8.928 1.00 90.62 135 GLU A CA 1
ATOM 1051 C C . GLU A 1 135 ? -7.500 15.440 9.443 1.00 90.62 135 GLU A C 1
ATOM 1053 O O . GLU A 1 135 ? -7.298 14.227 9.531 1.00 90.62 135 GLU A O 1
ATOM 1058 N N . PHE A 1 136 ? -8.664 15.992 9.766 1.00 90.44 136 PHE A N 1
ATOM 1059 C CA . PHE A 1 136 ? -9.841 15.234 10.159 1.00 90.44 136 PHE A CA 1
ATOM 1060 C C . PHE A 1 136 ? -10.939 15.412 9.119 1.00 90.44 136 PHE A C 1
ATOM 1062 O O . PHE A 1 136 ? -11.154 16.505 8.592 1.00 90.44 136 PHE A O 1
ATOM 1069 N N . ALA A 1 137 ? -11.665 14.335 8.842 1.00 90.25 137 ALA A N 1
ATOM 1070 C CA . ALA A 1 137 ? -12.798 14.341 7.935 1.00 90.25 137 ALA A CA 1
ATOM 1071 C C . ALA A 1 137 ? -14.022 13.726 8.607 1.00 90.25 137 ALA A C 1
ATOM 1073 O O . ALA A 1 137 ? -13.935 12.744 9.350 1.00 90.25 137 ALA A O 1
ATOM 1074 N N . LYS A 1 138 ? -15.198 14.283 8.304 1.00 89.44 138 LYS A N 1
ATOM 1075 C CA . LYS A 1 138 ? -16.462 13.710 8.759 1.00 89.44 138 LYS A CA 1
ATOM 1076 C C . LYS A 1 138 ? -16.850 12.540 7.857 1.00 89.44 138 LYS A C 1
ATOM 1078 O O . LYS A 1 138 ? -17.346 12.740 6.751 1.00 89.44 138 LYS A O 1
ATOM 1083 N N . VAL A 1 139 ? -16.681 11.322 8.355 1.00 88.06 139 VAL A N 1
ATOM 1084 C CA . VAL A 1 139 ? -17.004 10.070 7.661 1.00 88.06 139 VAL A CA 1
ATOM 1085 C C . VAL A 1 139 ? -17.979 9.279 8.526 1.00 88.06 139 VAL A C 1
ATOM 1087 O O . VAL A 1 139 ? -17.763 9.121 9.721 1.00 88.06 139 VAL A O 1
ATOM 1090 N N . ARG A 1 140 ? -19.095 8.806 7.952 1.00 83.88 140 ARG A N 1
ATOM 1091 C CA . ARG A 1 140 ? -20.133 8.043 8.688 1.00 83.88 140 ARG A CA 1
ATOM 1092 C C . ARG A 1 140 ? -20.636 8.755 9.961 1.00 83.88 140 ARG A C 1
ATOM 1094 O O . ARG A 1 140 ? -20.898 8.124 10.979 1.00 83.88 140 ARG A O 1
ATOM 1101 N N . ASN A 1 141 ? -20.777 10.083 9.905 1.00 86.81 141 ASN A N 1
ATOM 1102 C CA . ASN A 1 141 ? -21.124 10.946 11.047 1.00 86.81 141 ASN A CA 1
ATOM 1103 C C . ASN A 1 141 ? -20.123 10.936 12.218 1.00 86.81 141 ASN A C 1
ATOM 1105 O O . ASN A 1 141 ? -20.450 11.441 13.290 1.00 86.81 141 ASN A O 1
ATOM 1109 N N . GLN A 1 142 ? -18.910 10.431 12.004 1.00 86.81 142 GLN A N 1
ATOM 1110 C CA . GLN A 1 142 ? -17.802 10.467 12.952 1.00 86.81 142 GLN A CA 1
ATOM 1111 C C . GLN A 1 142 ? -16.678 11.341 12.400 1.00 86.81 142 GLN A C 1
ATOM 1113 O O . GLN A 1 142 ? -16.508 11.456 11.188 1.00 86.81 142 GLN A O 1
ATOM 1118 N N . GLU A 1 143 ? -15.931 11.980 13.290 1.00 90.81 143 GLU A N 1
ATOM 1119 C CA . GLU A 1 143 ? -14.710 12.694 12.934 1.00 90.81 143 GLU A CA 1
ATOM 1120 C C . GLU A 1 143 ? -13.551 11.697 12.980 1.00 90.81 143 GLU A C 1
ATOM 1122 O O . GLU A 1 143 ? -13.222 11.166 14.041 1.00 90.81 143 GLU A O 1
ATOM 1127 N N . LEU A 1 144 ? -13.002 11.376 11.810 1.00 94.56 144 LEU A N 1
ATOM 1128 C CA . LEU A 1 144 ? -11.918 10.412 11.655 1.00 94.56 144 LEU A CA 1
ATOM 1129 C C . LEU A 1 144 ? -10.676 11.113 11.115 1.00 94.56 144 LEU A C 1
ATOM 1131 O O . LEU A 1 144 ? -10.772 12.012 10.279 1.00 94.56 144 LEU A O 1
ATOM 1135 N N . LEU A 1 145 ? -9.516 10.662 11.579 1.00 95.69 145 LEU A N 1
ATOM 1136 C CA . LEU A 1 145 ? -8.218 11.074 11.075 1.00 95.69 145 LEU A CA 1
ATOM 1137 C C . LEU A 1 145 ? -8.080 10.627 9.621 1.00 95.69 145 LEU A C 1
ATOM 1139 O O . LEU A 1 145 ? -8.231 9.437 9.348 1.00 95.69 145 LEU A O 1
ATOM 1143 N N . PHE A 1 146 ? -7.770 11.558 8.727 1.00 96.19 146 PHE A N 1
ATOM 1144 C CA . PHE A 1 146 ? -7.487 11.301 7.323 1.00 96.19 146 PHE A CA 1
ATOM 1145 C C . PHE A 1 146 ? -5.993 11.061 7.101 1.00 96.19 146 PHE A C 1
ATOM 1147 O O . PHE A 1 146 ? -5.148 11.792 7.619 1.00 96.19 146 PHE A O 1
ATOM 1154 N N . ALA A 1 147 ? -5.674 10.054 6.296 1.00 96.94 147 ALA A N 1
ATOM 1155 C CA . ALA A 1 147 ? -4.340 9.836 5.765 1.00 96.94 147 ALA A CA 1
ATOM 1156 C C . ALA A 1 147 ? -4.418 9.185 4.378 1.00 96.94 147 ALA A C 1
ATOM 1158 O O . ALA A 1 147 ? -5.452 8.645 3.973 1.00 96.94 147 ALA A O 1
ATOM 1159 N N . PHE A 1 148 ? -3.320 9.275 3.635 1.00 97.69 148 PHE A N 1
ATOM 1160 C CA . PHE A 1 148 ? -3.206 8.719 2.296 1.00 97.69 148 PHE A CA 1
ATOM 1161 C C . PHE A 1 148 ? -1.755 8.359 1.980 1.00 97.69 148 PHE A C 1
ATOM 1163 O O . PHE A 1 148 ? -0.830 8.826 2.641 1.00 97.69 148 PHE A O 1
ATOM 1170 N N . CYS A 1 149 ? -1.562 7.548 0.946 1.00 98.00 149 CYS A N 1
ATOM 1171 C CA . CYS A 1 149 ? -0.254 7.225 0.391 1.00 98.00 149 CYS A CA 1
ATOM 1172 C C . CYS A 1 149 ? -0.383 7.160 -1.129 1.00 98.00 149 CYS A C 1
ATOM 1174 O O . CYS A 1 149 ? -1.143 6.340 -1.657 1.00 98.00 149 CYS A O 1
ATOM 1176 N N . LYS A 1 150 ? 0.332 8.037 -1.840 1.00 97.75 150 LYS A N 1
ATOM 1177 C CA . LYS A 1 150 ? 0.490 7.892 -3.287 1.00 97.75 150 LYS A CA 1
ATOM 1178 C C . LYS A 1 150 ? 1.595 6.893 -3.542 1.00 97.75 150 LYS A C 1
ATOM 1180 O O . LYS A 1 150 ? 2.709 7.063 -3.060 1.00 97.75 150 LYS A O 1
ATOM 1185 N N . THR A 1 151 ? 1.315 5.901 -4.369 1.00 97.25 151 THR A N 1
ATOM 1186 C CA . THR A 1 151 ? 2.287 4.846 -4.680 1.00 97.25 151 THR A CA 1
ATOM 1187 C C . THR A 1 151 ? 2.749 4.882 -6.127 1.00 97.25 151 THR A C 1
ATOM 1189 O O . THR A 1 151 ? 3.744 4.246 -6.466 1.00 97.25 151 THR A O 1
ATOM 1192 N N . ALA A 1 152 ? 2.030 5.610 -6.994 1.00 95.38 152 ALA A N 1
ATOM 1193 C CA . ALA A 1 152 ? 2.271 5.655 -8.439 1.00 95.38 152 ALA A CA 1
ATOM 1194 C C . ALA A 1 152 ? 2.370 4.253 -9.072 1.00 95.38 152 ALA A C 1
ATOM 1196 O O . ALA A 1 152 ? 3.098 4.059 -10.041 1.00 95.38 152 ALA A O 1
ATOM 1197 N N . TYR A 1 153 ? 1.672 3.264 -8.497 1.00 94.88 153 TYR A N 1
ATOM 1198 C CA . TYR A 1 153 ? 1.711 1.866 -8.935 1.00 94.88 153 TYR A CA 1
ATOM 1199 C C . TYR A 1 153 ? 3.146 1.301 -9.032 1.00 94.88 153 TYR A C 1
ATOM 1201 O O . TYR A 1 153 ? 3.450 0.428 -9.849 1.00 94.88 153 TYR A O 1
ATOM 1209 N N . LYS A 1 154 ? 4.057 1.815 -8.196 1.00 95.94 154 LYS A N 1
ATOM 1210 C CA . LYS A 1 154 ? 5.420 1.296 -8.046 1.00 95.94 154 LYS A CA 1
ATOM 1211 C C . LYS A 1 154 ? 5.403 -0.075 -7.359 1.00 95.94 154 LYS A C 1
ATOM 1213 O O . LYS A 1 154 ? 4.390 -0.456 -6.778 1.00 95.94 154 LYS A O 1
ATOM 1218 N N . PRO A 1 155 ? 6.508 -0.842 -7.387 1.00 96.19 155 PRO A N 1
ATOM 1219 C CA . PRO A 1 155 ? 6.535 -2.218 -6.884 1.00 96.19 155 PRO A CA 1
ATOM 1220 C C . PRO A 1 155 ? 6.007 -2.376 -5.449 1.00 96.19 155 PRO A C 1
ATOM 1222 O O . PRO A 1 155 ? 5.203 -3.268 -5.191 1.00 96.19 155 PRO A O 1
ATOM 1225 N N . TYR A 1 156 ? 6.371 -1.463 -4.542 1.00 97.75 156 TYR A N 1
ATOM 1226 C CA . TYR A 1 156 ? 5.928 -1.494 -3.142 1.00 97.75 156 TYR A CA 1
ATOM 1227 C C . TYR A 1 156 ? 4.424 -1.245 -2.938 1.00 97.75 156 TYR A C 1
ATOM 1229 O O . TYR A 1 156 ? 3.908 -1.495 -1.852 1.00 97.75 156 TYR A O 1
ATOM 1237 N N . ASP A 1 157 ? 3.694 -0.798 -3.964 1.00 98.00 157 ASP A N 1
ATOM 1238 C CA . ASP A 1 157 ? 2.238 -0.667 -3.908 1.00 98.00 157 ASP A CA 1
ATOM 1239 C C . ASP A 1 157 ? 1.548 -2.007 -3.587 1.00 98.00 157 ASP A C 1
ATOM 1241 O O . ASP A 1 157 ? 0.501 -2.033 -2.942 1.00 98.00 157 ASP A O 1
ATOM 1245 N N . LEU A 1 158 ? 2.157 -3.137 -3.971 1.00 97.19 158 LEU A N 1
ATOM 1246 C CA . LEU A 1 158 ? 1.702 -4.470 -3.561 1.00 97.19 158 LEU A CA 1
ATOM 1247 C C . LEU A 1 158 ? 1.724 -4.602 -2.030 1.00 97.19 158 LEU A C 1
ATOM 1249 O O . LEU A 1 158 ? 0.752 -5.055 -1.426 1.00 97.19 158 LEU A O 1
ATOM 1253 N N . THR A 1 159 ? 2.802 -4.145 -1.393 1.00 98.38 159 THR A N 1
ATOM 1254 C CA . THR A 1 159 ? 2.948 -4.115 0.067 1.00 98.38 159 THR A CA 1
ATOM 1255 C C . THR A 1 159 ? 1.911 -3.192 0.703 1.00 98.38 159 THR A C 1
ATOM 1257 O O . THR A 1 159 ? 1.303 -3.556 1.708 1.00 98.38 159 THR A O 1
ATOM 1260 N N . VAL A 1 160 ? 1.668 -2.016 0.110 1.00 98.75 160 VAL A N 1
ATOM 1261 C CA . VAL A 1 160 ? 0.675 -1.043 0.601 1.00 98.75 160 VAL A CA 1
ATOM 1262 C C . VAL A 1 160 ? -0.739 -1.619 0.547 1.00 98.75 160 VAL A C 1
ATOM 1264 O O . VAL A 1 160 ? -1.440 -1.597 1.556 1.00 98.75 160 VAL A O 1
ATOM 1267 N N . THR A 1 161 ? -1.155 -2.180 -0.588 1.00 98.38 161 THR A N 1
ATOM 1268 C CA . THR A 1 161 ? -2.502 -2.758 -0.749 1.00 98.38 161 THR A CA 1
ATOM 1269 C C . THR A 1 161 ? -2.731 -3.949 0.186 1.00 98.38 161 THR A C 1
ATOM 1271 O O . THR A 1 161 ? -3.751 -3.992 0.875 1.00 98.38 161 THR A O 1
ATOM 1274 N N . ALA A 1 162 ? -1.767 -4.868 0.309 1.00 98.56 162 ALA A N 1
ATOM 1275 C CA . ALA A 1 162 ? -1.836 -5.970 1.274 1.00 98.56 162 ALA A CA 1
ATOM 1276 C C . ALA A 1 162 ? -1.889 -5.470 2.733 1.00 98.56 162 ALA A C 1
ATOM 1278 O O . ALA A 1 162 ? -2.675 -5.971 3.541 1.00 98.56 162 ALA A O 1
ATOM 1279 N N . CYS A 1 163 ? -1.097 -4.449 3.076 1.00 98.75 163 CYS A N 1
ATOM 1280 C CA . CYS A 1 163 ? -1.111 -3.828 4.402 1.00 98.75 163 CYS A CA 1
ATOM 1281 C C . CYS A 1 163 ? -2.475 -3.197 4.716 1.00 98.75 163 CYS A C 1
ATOM 1283 O O . CYS A 1 163 ? -3.032 -3.430 5.786 1.00 98.75 163 CYS A O 1
ATOM 1285 N N . LEU A 1 164 ? -3.073 -2.471 3.769 1.00 98.81 164 LEU A N 1
ATOM 1286 C CA . LEU A 1 164 ? -4.399 -1.874 3.941 1.00 98.81 164 LEU A CA 1
ATOM 1287 C C . LEU A 1 164 ? -5.507 -2.931 4.078 1.00 98.81 164 LEU A C 1
ATOM 1289 O O . LEU A 1 164 ? -6.423 -2.748 4.880 1.00 98.81 164 LEU A O 1
ATOM 1293 N N . ILE A 1 165 ? -5.411 -4.068 3.381 1.00 98.69 165 ILE A N 1
ATOM 1294 C CA . ILE A 1 165 ? -6.325 -5.205 3.591 1.00 9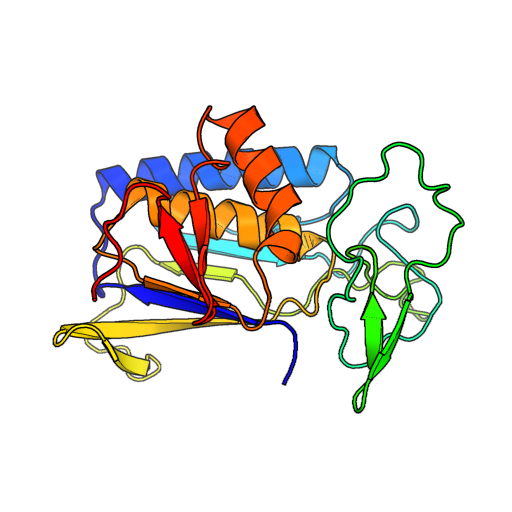8.69 165 ILE A CA 1
ATOM 1295 C C . ILE A 1 165 ? -6.196 -5.744 5.019 1.00 98.69 165 ILE A C 1
ATOM 1297 O O . ILE A 1 165 ? -7.206 -5.897 5.707 1.00 98.69 165 ILE A O 1
ATOM 1301 N N . ALA A 1 166 ? -4.972 -5.978 5.501 1.00 98.69 166 ALA A N 1
ATOM 1302 C CA . ALA A 1 166 ? -4.748 -6.395 6.885 1.00 98.69 166 ALA A CA 1
ATOM 1303 C C . ALA A 1 166 ? -5.276 -5.350 7.884 1.00 98.69 166 ALA A C 1
ATOM 1305 O O . ALA A 1 166 ? -5.933 -5.704 8.860 1.00 98.69 166 ALA A O 1
ATOM 1306 N N . PHE A 1 167 ? -5.083 -4.060 7.608 1.00 98.62 167 PHE A N 1
ATOM 1307 C CA . PHE A 1 167 ? -5.598 -2.981 8.446 1.00 98.62 167 PHE A CA 1
ATOM 1308 C C . PHE A 1 167 ? -7.132 -3.013 8.533 1.00 98.62 167 PHE A C 1
ATOM 1310 O O . PHE A 1 167 ? -7.695 -2.978 9.630 1.00 98.62 167 PHE A O 1
ATOM 1317 N N . LYS A 1 168 ? -7.828 -3.181 7.399 1.00 98.25 168 LYS A N 1
ATOM 1318 C CA . LYS A 1 168 ? -9.289 -3.374 7.379 1.00 98.25 168 LYS A CA 1
ATOM 1319 C C . LYS A 1 168 ? -9.711 -4.640 8.119 1.00 98.25 168 LYS A C 1
ATOM 1321 O O . LYS A 1 168 ? -10.747 -4.622 8.778 1.00 98.25 168 LYS A O 1
ATOM 1326 N N . HIS A 1 169 ? -8.928 -5.711 8.047 1.00 98.12 169 HIS A N 1
ATOM 1327 C CA . HIS A 1 169 ? -9.221 -6.966 8.733 1.00 98.12 169 HIS A CA 1
ATOM 1328 C C . HIS A 1 169 ? -9.231 -6.822 10.259 1.00 98.12 169 HIS A C 1
ATOM 1330 O O . HIS A 1 169 ? -10.228 -7.153 10.899 1.00 98.12 169 HIS A O 1
ATOM 1336 N N . PHE A 1 170 ? -8.171 -6.267 10.851 1.00 98.00 170 PHE A N 1
ATOM 1337 C CA . PHE A 1 170 ? -8.067 -6.156 12.312 1.00 98.00 170 PHE A CA 1
ATOM 1338 C C . PHE A 1 170 ? -9.014 -5.106 12.908 1.00 98.00 170 PHE A C 1
ATOM 1340 O O . PHE A 1 170 ? -9.574 -5.290 13.998 1.00 98.00 170 PHE A O 1
ATOM 1347 N N . PHE A 1 171 ? -9.225 -3.996 12.198 1.00 97.12 171 PHE A N 1
ATOM 1348 C CA . PHE A 1 171 ? -9.987 -2.861 12.723 1.00 97.12 171 PHE A CA 1
ATOM 1349 C C . PHE A 1 171 ? -11.431 -2.792 12.218 1.00 97.12 171 PHE A C 1
ATOM 1351 O O . PHE A 1 171 ? -12.251 -2.104 12.824 1.00 97.12 171 PHE A O 1
ATOM 1358 N N . GLY A 1 172 ? -11.791 -3.548 11.180 1.00 94.94 172 GLY A N 1
ATOM 1359 C CA . GLY A 1 172 ? -13.164 -3.665 10.698 1.00 94.94 172 GLY A CA 1
ATOM 1360 C C . GLY A 1 172 ? -13.792 -2.301 10.421 1.00 94.94 172 GLY A C 1
ATOM 1361 O O . GLY A 1 172 ? -13.294 -1.520 9.612 1.00 94.94 172 GLY A O 1
ATOM 1362 N N . GLU A 1 173 ? -14.895 -2.001 11.101 1.00 91.75 173 GLU A N 1
ATOM 1363 C CA . GLU A 1 173 ? -15.646 -0.755 10.918 1.00 91.75 173 GLU A CA 1
ATOM 1364 C C . GLU A 1 173 ? -15.022 0.477 11.587 1.00 91.75 173 GLU A C 1
ATOM 1366 O O . GLU A 1 173 ? -15.463 1.594 11.309 1.00 91.75 173 GLU A O 1
ATOM 1371 N N . ASP A 1 174 ? -13.979 0.300 12.408 1.00 93.50 174 ASP A N 1
ATOM 1372 C CA . ASP A 1 174 ? -13.212 1.415 12.981 1.00 93.50 174 ASP A CA 1
ATOM 1373 C C . ASP A 1 174 ? -12.319 2.111 11.941 1.00 93.50 174 ASP A C 1
ATOM 1375 O O . ASP A 1 174 ? -11.772 3.184 12.218 1.00 93.50 174 ASP A O 1
ATOM 1379 N N . VAL A 1 175 ? -12.184 1.515 10.750 1.00 96.12 175 VAL A N 1
ATOM 1380 C CA . VAL A 1 175 ? -11.429 2.069 9.628 1.00 96.12 175 VAL A CA 1
ATOM 1381 C C . VAL A 1 175 ? -12.249 2.074 8.340 1.00 96.12 175 VAL A C 1
ATOM 1383 O O . VAL A 1 175 ? -13.019 1.157 8.035 1.00 96.12 175 VAL A O 1
ATOM 1386 N N . VAL A 1 176 ? -12.056 3.122 7.548 1.00 97.19 176 VAL A N 1
ATOM 1387 C CA . VAL A 1 176 ? -12.581 3.232 6.183 1.00 97.19 176 VAL A CA 1
ATOM 1388 C C . VAL A 1 176 ? -11.395 3.352 5.251 1.00 97.19 176 VAL A C 1
ATOM 1390 O O . VAL A 1 176 ? -10.547 4.203 5.478 1.00 97.19 176 VAL A O 1
ATOM 1393 N N . ILE A 1 177 ? -11.335 2.514 4.221 1.00 98.44 177 ILE A N 1
ATOM 1394 C CA . ILE A 1 177 ? -10.248 2.507 3.242 1.00 98.44 177 ILE A CA 1
ATOM 1395 C C . ILE A 1 177 ? -10.853 2.717 1.862 1.00 98.44 177 ILE A C 1
ATOM 1397 O O . ILE A 1 177 ? -11.888 2.124 1.542 1.00 98.44 177 ILE A O 1
ATOM 1401 N N . SER A 1 178 ? -10.217 3.558 1.058 1.00 97.75 178 SER A N 1
ATOM 1402 C CA . SER A 1 178 ? -10.576 3.767 -0.338 1.00 97.75 178 SER A CA 1
ATOM 1403 C C . SER A 1 178 ? -9.347 3.968 -1.216 1.00 97.75 178 SER A C 1
ATOM 1405 O O . SER A 1 178 ? -8.234 4.142 -0.725 1.00 97.75 178 SER A O 1
ATOM 1407 N N . THR A 1 179 ? -9.540 3.937 -2.524 1.00 97.94 179 THR A N 1
ATOM 1408 C CA . THR A 1 179 ? -8.486 4.065 -3.531 1.00 97.94 179 THR A CA 1
ATOM 1409 C C . THR A 1 179 ? -9.006 4.843 -4.732 1.00 97.94 179 THR A C 1
ATOM 1411 O O . THR A 1 179 ? -10.214 4.888 -4.960 1.00 97.94 179 THR A O 1
ATOM 1414 N N . ASP A 1 180 ? -8.095 5.438 -5.498 1.00 95.50 180 ASP A N 1
ATOM 1415 C CA . ASP A 1 180 ? -8.409 5.934 -6.842 1.00 95.50 180 ASP A CA 1
ATOM 1416 C C . ASP A 1 180 ? -8.491 4.802 -7.896 1.00 95.50 180 ASP A C 1
ATOM 1418 O O . ASP A 1 180 ? -8.836 5.062 -9.048 1.00 95.50 180 ASP A O 1
ATOM 1422 N N . GLY A 1 181 ? -8.110 3.572 -7.529 1.00 92.88 181 GLY A N 1
ATOM 1423 C CA . GLY A 1 181 ? -8.139 2.381 -8.381 1.00 92.88 181 GLY A CA 1
ATOM 1424 C C . GLY A 1 181 ? -9.420 1.561 -8.322 1.00 92.88 181 GLY A C 1
ATOM 1425 O O . GLY A 1 181 ? -10.374 1.892 -7.622 1.00 92.88 181 GLY A O 1
ATOM 1426 N N . ASP A 1 182 ? -9.373 0.415 -8.997 1.00 92.38 182 ASP A N 1
ATOM 1427 C CA . ASP A 1 182 ? -10.455 -0.566 -9.038 1.00 92.38 182 ASP A CA 1
ATOM 1428 C C . ASP A 1 182 ? -10.051 -1.896 -8.381 1.00 92.38 182 ASP A C 1
ATOM 1430 O O . ASP A 1 182 ? -8.894 -2.147 -8.033 1.00 92.38 182 ASP A O 1
ATOM 1434 N N . ASP A 1 183 ? -11.017 -2.808 -8.254 1.00 93.38 183 ASP A N 1
ATOM 1435 C CA . ASP A 1 183 ? -10.841 -4.101 -7.585 1.00 93.38 183 ASP A CA 1
ATOM 1436 C C . ASP A 1 183 ? -9.687 -4.950 -8.142 1.00 93.38 183 ASP A C 1
ATOM 1438 O O . ASP A 1 183 ? -8.936 -5.574 -7.386 1.00 93.38 183 ASP A O 1
ATOM 1442 N N . LYS A 1 184 ? -9.525 -4.937 -9.471 1.00 90.19 184 LYS A N 1
ATOM 1443 C CA . LYS A 1 184 ? -8.471 -5.672 -10.184 1.00 90.19 184 LYS A CA 1
ATOM 1444 C C . LYS A 1 184 ? -7.069 -5.228 -9.765 1.00 90.19 184 LYS A C 1
ATOM 1446 O O . LYS A 1 184 ? -6.170 -6.060 -9.662 1.00 90.19 184 LYS A O 1
ATOM 1451 N N . ASP A 1 185 ? -6.896 -3.945 -9.447 1.00 92.44 185 ASP A N 1
ATOM 1452 C CA . ASP A 1 185 ? -5.590 -3.369 -9.121 1.00 92.44 185 ASP A CA 1
ATOM 1453 C C . ASP A 1 185 ? -5.088 -3.860 -7.757 1.00 92.44 185 ASP A C 1
ATOM 1455 O O . ASP A 1 185 ? -3.890 -3.826 -7.477 1.00 92.44 185 ASP A O 1
ATOM 1459 N N . TRP A 1 186 ? -6.009 -4.343 -6.919 1.00 94.88 186 TRP A N 1
ATOM 1460 C CA . TRP A 1 186 ? -5.768 -4.847 -5.569 1.00 94.88 186 TRP A CA 1
ATOM 1461 C C . TRP A 1 186 ? -5.651 -6.374 -5.500 1.00 94.88 186 TRP A C 1
ATOM 1463 O O . TRP A 1 186 ? -5.356 -6.914 -4.431 1.00 94.88 186 TRP A O 1
ATOM 1473 N N . LEU A 1 187 ? -5.897 -7.093 -6.600 1.00 92.19 187 LEU A N 1
ATOM 1474 C CA . LEU A 1 187 ? -5.994 -8.555 -6.600 1.00 92.19 187 LEU A CA 1
ATOM 1475 C C . LEU A 1 187 ? -4.731 -9.242 -6.063 1.00 92.19 187 LEU A C 1
ATOM 1477 O O . LEU A 1 187 ? -4.826 -10.200 -5.301 1.00 92.19 187 LEU A O 1
ATOM 1481 N N . ASP A 1 188 ? -3.545 -8.769 -6.424 1.00 90.75 188 ASP A N 1
ATOM 1482 C CA . ASP A 1 188 ? -2.285 -9.337 -5.945 1.00 90.75 188 ASP A CA 1
ATOM 1483 C C . ASP A 1 188 ? -2.044 -9.069 -4.455 1.00 90.75 188 ASP A C 1
ATOM 1485 O O . ASP A 1 188 ? -1.630 -9.985 -3.744 1.00 90.75 188 ASP A O 1
ATOM 1489 N N . GLY A 1 189 ? -2.409 -7.888 -3.950 1.00 95.38 189 GLY A N 1
ATOM 1490 C CA . GLY A 1 189 ? -2.446 -7.616 -2.510 1.00 95.38 189 GLY A CA 1
ATOM 1491 C C . GLY A 1 189 ? -3.367 -8.590 -1.763 1.00 95.38 189 GLY A C 1
ATOM 1492 O O . GLY A 1 189 ? -2.975 -9.175 -0.750 1.00 95.38 189 GLY A O 1
ATOM 1493 N N . LYS A 1 190 ? -4.560 -8.866 -2.312 1.00 96.06 190 LYS A N 1
ATOM 1494 C CA . LYS A 1 190 ? -5.490 -9.872 -1.762 1.00 96.06 190 LYS A CA 1
ATOM 1495 C C . LYS A 1 190 ? -4.894 -11.274 -1.773 1.00 96.06 190 LYS A C 1
ATOM 1497 O O . LYS A 1 190 ? -5.043 -12.002 -0.796 1.00 96.06 190 LYS A O 1
ATOM 1502 N N . LEU A 1 191 ? -4.213 -11.660 -2.853 1.00 95.69 191 LEU A N 1
ATOM 1503 C CA . LEU A 1 191 ? -3.556 -12.965 -2.966 1.00 95.69 191 LEU A CA 1
ATOM 1504 C C . LEU A 1 191 ? -2.413 -13.120 -1.954 1.00 95.69 191 LEU A C 1
ATOM 1506 O O . LEU A 1 191 ? -2.254 -14.204 -1.391 1.00 95.69 191 LEU A O 1
ATOM 1510 N N . VAL A 1 192 ? -1.652 -12.054 -1.684 1.00 96.69 192 VAL A N 1
ATOM 1511 C CA . VAL A 1 192 ? -0.619 -12.041 -0.635 1.00 96.69 192 VAL A CA 1
ATOM 1512 C C . VAL A 1 192 ? -1.244 -12.284 0.734 1.00 96.69 192 VAL A C 1
ATOM 1514 O O . VAL A 1 192 ? -0.824 -13.211 1.429 1.00 96.69 192 VAL A O 1
ATOM 1517 N N . CYS A 1 193 ? -2.284 -11.531 1.105 1.00 98.38 193 CYS A N 1
ATOM 1518 C CA . CYS A 1 193 ? -2.992 -11.764 2.366 1.00 98.38 193 CYS A CA 1
ATOM 1519 C C . CYS A 1 193 ? -3.564 -13.186 2.429 1.00 98.38 193 CYS A C 1
ATOM 1521 O O . CYS A 1 193 ? -3.358 -13.889 3.420 1.00 98.38 193 CYS A O 1
ATOM 1523 N N . GLN A 1 194 ? -4.199 -13.653 1.349 1.00 97.81 194 GLN A N 1
ATOM 1524 C CA . GLN A 1 194 ? -4.834 -14.970 1.302 1.00 97.81 194 GLN A CA 1
ATOM 1525 C C . GLN A 1 194 ? -3.817 -16.081 1.535 1.00 97.81 194 GLN A C 1
ATOM 1527 O O . GLN A 1 194 ? -4.086 -17.034 2.268 1.00 97.81 194 GLN A O 1
ATOM 1532 N N . LYS A 1 195 ? -2.641 -15.951 0.918 1.00 97.00 195 LYS A N 1
ATOM 1533 C CA . LYS A 1 195 ? -1.529 -16.885 1.067 1.00 97.00 195 LYS A CA 1
ATOM 1534 C C . LYS A 1 195 ? -0.966 -16.881 2.487 1.00 97.00 195 LYS A C 1
ATOM 1536 O O . LYS A 1 195 ? -0.664 -17.950 3.009 1.00 97.00 195 LYS A O 1
ATOM 1541 N N . LEU A 1 196 ? -0.768 -15.703 3.078 1.00 98.25 196 LEU A N 1
ATOM 1542 C CA . LEU A 1 196 ? -0.088 -15.564 4.368 1.00 98.25 196 LEU A CA 1
ATOM 1543 C C . LEU A 1 196 ? -1.000 -15.858 5.562 1.00 98.25 196 LEU A C 1
ATOM 1545 O O . LEU A 1 196 ? -0.539 -16.422 6.554 1.00 98.25 196 LEU A O 1
ATOM 1549 N N . PHE A 1 197 ? -2.272 -15.477 5.475 1.00 98.25 197 PHE A N 1
ATOM 1550 C CA . PHE A 1 197 ? -3.170 -15.413 6.630 1.00 98.25 197 PHE A CA 1
ATOM 1551 C C . PHE A 1 197 ? -4.482 -16.175 6.443 1.00 98.25 197 PHE A C 1
ATOM 1553 O O . PHE A 1 197 ? -5.230 -16.349 7.401 1.00 98.25 197 PHE A O 1
ATOM 1560 N N . GLY A 1 198 ? -4.771 -16.651 5.229 1.00 97.94 198 GLY A N 1
ATOM 1561 C CA . GLY A 1 198 ? -6.025 -17.341 4.929 1.00 97.94 198 GLY A CA 1
ATOM 1562 C C . GLY A 1 198 ? -7.221 -16.411 4.694 1.00 97.94 198 GLY A C 1
ATOM 1563 O O . GLY A 1 198 ? -8.321 -16.919 4.489 1.00 97.94 198 GLY A O 1
ATOM 1564 N N . TYR A 1 199 ? -7.001 -15.095 4.671 1.00 97.62 199 TYR A N 1
ATOM 1565 C CA . TYR A 1 199 ? -7.996 -14.049 4.415 1.00 97.62 199 TYR A CA 1
ATOM 1566 C C . TYR A 1 199 ? -7.465 -13.075 3.352 1.00 97.62 199 TYR A C 1
ATOM 1568 O O . TYR A 1 199 ? -6.256 -12.916 3.224 1.00 97.62 199 TYR A O 1
ATOM 1576 N N . GLY A 1 200 ? -8.319 -12.398 2.596 1.00 96.81 200 GLY A N 1
ATOM 1577 C CA . GLY A 1 200 ? -7.939 -11.390 1.600 1.00 96.81 200 GLY A CA 1
ATOM 1578 C C . GLY A 1 200 ? -8.848 -11.376 0.373 1.00 96.81 200 GLY A C 1
ATOM 1579 O O . GLY A 1 200 ? -9.234 -10.305 -0.094 1.00 96.81 200 GLY A O 1
ATOM 1580 N N . LEU A 1 201 ? -9.218 -12.551 -0.145 1.00 95.81 201 LEU A N 1
ATOM 1581 C CA . LEU A 1 201 ? -10.067 -12.670 -1.341 1.00 95.81 201 LEU A CA 1
ATOM 1582 C C . LEU A 1 201 ? -11.534 -12.313 -1.082 1.00 95.81 201 LEU A C 1
ATOM 1584 O O . LEU A 1 201 ? -12.279 -12.025 -2.014 1.00 95.81 201 LEU A O 1
ATOM 1588 N N . GLU A 1 202 ? -11.948 -12.317 0.177 1.00 96.00 202 GLU A N 1
ATOM 1589 C CA . GLU A 1 202 ? -13.253 -11.853 0.628 1.00 96.00 202 GLU A CA 1
ATOM 1590 C C . GLU A 1 202 ? -13.363 -10.329 0.725 1.00 96.00 202 GLU A C 1
ATOM 1592 O O . GLU A 1 202 ? -14.429 -9.839 1.083 1.00 96.00 202 GLU A O 1
ATOM 1597 N N . TYR A 1 203 ? -12.313 -9.56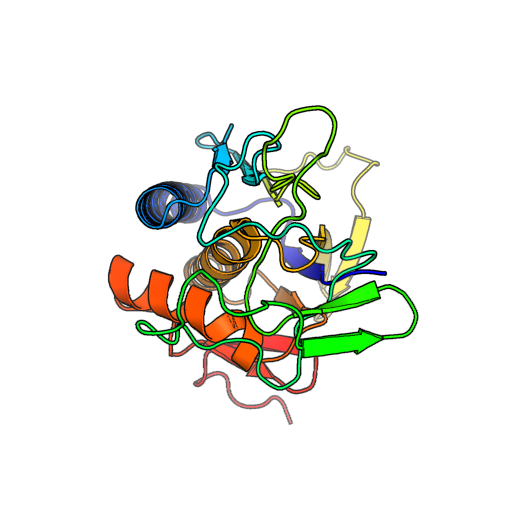9 0.402 1.00 97.06 203 TYR A N 1
ATOM 1598 C CA . TYR A 1 203 ? -12.397 -8.116 0.277 1.00 97.06 203 TYR A CA 1
ATOM 1599 C C . TYR A 1 203 ? -12.566 -7.688 -1.180 1.00 97.06 203 TYR A C 1
ATOM 1601 O O . TYR A 1 203 ? -11.982 -8.275 -2.095 1.00 97.06 203 TYR A O 1
ATOM 1609 N N . SER A 1 204 ? -13.324 -6.615 -1.396 1.00 96.06 204 SER A N 1
ATOM 1610 C CA . SER A 1 204 ? -13.493 -5.991 -2.707 1.00 96.06 204 SER A CA 1
ATOM 1611 C C . SER A 1 204 ? -13.532 -4.467 -2.642 1.00 96.06 204 SER A C 1
ATOM 1613 O O . SER A 1 204 ? -13.984 -3.885 -1.653 1.00 96.06 204 SER A O 1
ATOM 1615 N N . ILE A 1 205 ? -13.045 -3.830 -3.704 1.00 96.00 205 ILE A N 1
ATOM 1616 C CA . ILE A 1 205 ? -13.223 -2.410 -3.986 1.00 96.00 205 ILE A CA 1
ATOM 1617 C C . ILE A 1 205 ? -14.564 -2.253 -4.701 1.00 96.00 205 ILE A C 1
ATOM 1619 O O . ILE A 1 205 ? -14.783 -2.821 -5.771 1.00 96.00 205 ILE A O 1
ATOM 1623 N N . ASN A 1 206 ? -15.482 -1.510 -4.091 1.00 94.12 206 ASN A N 1
ATOM 1624 C CA . ASN A 1 206 ? -16.788 -1.234 -4.683 1.00 94.12 206 ASN A CA 1
ATOM 1625 C C . ASN A 1 206 ? -16.735 -0.061 -5.680 1.00 94.12 206 ASN A C 1
ATOM 1627 O O . ASN A 1 206 ? -15.697 0.569 -5.866 1.00 94.12 206 ASN A O 1
ATOM 1631 N N . SER A 1 207 ? -17.873 0.273 -6.296 1.00 91.25 207 SER A N 1
ATOM 1632 C CA . SER A 1 207 ? -17.970 1.358 -7.288 1.00 91.25 207 SER A CA 1
ATOM 1633 C C . SER A 1 207 ? -17.626 2.755 -6.758 1.00 91.25 207 SER A C 1
ATOM 1635 O O . SER A 1 207 ? -17.395 3.658 -7.554 1.00 91.25 207 SER A O 1
ATOM 1637 N N . ASP A 1 208 ? -17.608 2.945 -5.435 1.00 92.44 208 ASP A N 1
ATOM 1638 C CA . ASP A 1 208 ? -17.182 4.194 -4.790 1.00 92.44 208 ASP A CA 1
ATOM 1639 C C . ASP A 1 208 ? -15.673 4.197 -4.472 1.00 92.44 208 ASP A C 1
ATOM 1641 O O . ASP A 1 208 ? -15.201 5.065 -3.733 1.00 92.44 208 ASP A O 1
ATOM 1645 N N . GLY A 1 209 ? -14.925 3.187 -4.929 1.00 94.69 209 GLY A N 1
ATOM 1646 C CA . GLY A 1 209 ? -13.506 3.015 -4.628 1.00 94.69 209 GLY A CA 1
ATOM 1647 C C . GLY A 1 209 ? -13.232 2.565 -3.191 1.00 94.69 209 GLY A C 1
ATOM 1648 O O . GLY A 1 209 ? -12.099 2.673 -2.732 1.00 94.69 209 GLY A O 1
ATOM 1649 N N . LYS A 1 210 ? -14.235 2.092 -2.434 1.00 96.62 210 LYS A N 1
ATOM 1650 C CA . LYS A 1 210 ? -14.069 1.697 -1.021 1.00 96.62 210 LYS A CA 1
ATOM 1651 C C . LYS A 1 210 ? -13.820 0.205 -0.874 1.00 96.62 210 LYS A C 1
ATOM 1653 O O . LYS A 1 210 ? -14.540 -0.605 -1.453 1.00 96.62 210 LYS A O 1
ATOM 1658 N N . LEU A 1 211 ? -12.878 -0.143 -0.001 1.00 97.44 211 LEU A N 1
ATOM 1659 C CA . LEU A 1 211 ? -12.629 -1.518 0.412 1.00 97.44 211 LEU A CA 1
ATOM 1660 C C . LEU A 1 211 ? -13.719 -1.985 1.386 1.00 97.44 211 LEU A C 1
ATOM 1662 O O . LEU A 1 211 ? -13.910 -1.409 2.462 1.00 97.44 211 LEU A O 1
ATOM 1666 N N . SER A 1 212 ? -14.410 -3.052 1.014 1.00 94.44 212 SER A N 1
ATOM 1667 C CA . SER A 1 212 ? -15.497 -3.670 1.774 1.00 94.44 212 SER A CA 1
ATOM 1668 C C . SER A 1 212 ? -15.297 -5.175 1.864 1.00 94.44 212 SER A C 1
ATOM 1670 O O . SER A 1 212 ? -14.653 -5.776 1.001 1.00 94.44 212 SER A O 1
ATOM 1672 N N . HIS A 1 213 ? -15.821 -5.789 2.919 1.00 91.44 213 HIS A N 1
ATOM 1673 C CA . HIS A 1 213 ? -15.879 -7.239 3.005 1.00 91.44 213 HIS A CA 1
ATOM 1674 C C . HIS A 1 213 ? -17.081 -7.712 2.171 1.00 91.44 213 HIS A C 1
ATOM 1676 O O . HIS A 1 213 ? -18.165 -7.149 2.278 1.00 91.44 213 HIS A O 1
ATOM 1682 N N . CYS A 1 214 ? -16.945 -8.762 1.361 1.00 71.56 214 CYS A N 1
ATOM 1683 C CA . CYS A 1 214 ? -17.975 -9.256 0.429 1.00 71.56 214 CYS A CA 1
ATOM 1684 C C . CYS A 1 214 ? -19.288 -9.715 1.103 1.00 71.56 214 CYS A C 1
ATOM 1686 O O . CYS A 1 214 ? -20.238 -10.086 0.419 1.00 71.56 214 CYS A O 1
ATOM 1688 N N . GLN A 1 215 ? -19.341 -9.730 2.438 1.00 58.22 215 GLN A N 1
ATOM 1689 C CA . GLN A 1 215 ? -20.545 -10.014 3.227 1.00 58.22 215 GLN A CA 1
ATOM 1690 C C . GLN A 1 215 ? -21.170 -8.769 3.867 1.00 58.22 215 GLN A C 1
ATOM 1692 O O . GLN A 1 215 ? -22.201 -8.895 4.529 1.00 58.22 215 GLN A O 1
ATOM 1697 N N . ASP A 1 216 ? -20.577 -7.588 3.688 1.00 57.91 216 ASP A N 1
ATOM 1698 C CA . ASP A 1 216 ? -21.175 -6.345 4.153 1.00 57.91 216 ASP A CA 1
ATOM 1699 C C . ASP A 1 216 ? -22.436 -6.105 3.311 1.00 57.91 216 ASP A C 1
ATOM 1701 O O . ASP A 1 216 ? -22.340 -5.988 2.085 1.00 57.91 216 ASP A O 1
ATOM 1705 N N . PRO A 1 217 ? -23.642 -6.096 3.911 1.00 47.88 217 PRO A N 1
ATOM 1706 C CA . PRO A 1 217 ? -24.853 -5.840 3.153 1.00 47.88 217 PRO A CA 1
ATOM 1707 C C . PRO A 1 217 ? -24.716 -4.467 2.499 1.00 47.88 217 PRO A C 1
ATOM 1709 O O . PRO A 1 217 ? -24.469 -3.485 3.200 1.00 47.88 217 PRO A O 1
ATOM 1712 N N . GLU A 1 218 ? -24.879 -4.413 1.172 1.00 44.84 218 GLU A N 1
ATOM 1713 C CA . GLU A 1 218 ? -24.964 -3.160 0.426 1.00 44.84 218 GLU A CA 1
ATOM 1714 C C . GLU A 1 218 ? -25.897 -2.216 1.190 1.00 44.84 218 GLU A C 1
ATOM 1716 O O . GLU A 1 218 ? -27.103 -2.465 1.308 1.00 44.84 218 GLU A O 1
ATOM 1721 N N . THR A 1 219 ? -25.336 -1.156 1.773 1.00 40.72 219 THR A N 1
ATOM 1722 C CA . THR A 1 219 ? -26.126 -0.049 2.299 1.00 40.72 219 THR A CA 1
ATOM 1723 C C . THR A 1 219 ? -26.837 0.583 1.112 1.00 40.72 219 THR A C 1
ATOM 1725 O O . THR A 1 219 ? -26.251 1.391 0.396 1.00 40.72 219 THR A O 1
ATOM 1728 N N . LYS A 1 220 ? -28.069 0.121 0.884 1.00 31.09 220 LYS A N 1
ATOM 1729 C CA . LYS A 1 220 ? -29.063 0.718 -0.007 1.00 31.09 220 LYS A CA 1
ATOM 1730 C C . LYS A 1 220 ? -29.411 2.139 0.410 1.00 31.09 220 LYS A C 1
ATOM 1732 O O . LYS A 1 220 ? -29.449 2.397 1.635 1.00 31.09 220 LYS A O 1
#

Foldseek 3Di:
DAWKKKKWFAQAADLVLLQVLLVQLVLLQVVLVVVQFAKDFPDDSFKGKIWGDQQRAPWLAEDQDDFFREAADPLAADCPVPPDSPDDQFPQDDPGGTHGNAAHFYQDPVPRGGGQGDWMDMDGNHDDPPPPVWDWDQDPNDTTTMDMTHRSSHSCVLSVLLSVQSVCVSCPPSMKMFIPDAFSNSVSSLVSCCVPPVGRVQWGQDPVRIIDGVPPPPPD

Secondary structure (DSSP, 8-state):
--SEEEEEE-SB--HHHHHHHHHHHHHHHHHHHHTT--EEE--BTTEEEEEE-TTBPSSTTEESS--BS-EE-TT-----TT--TTS--EEEEETTEEEESS--EEBPTTTSSB----S-EEEESB--TT-TT--EEEETTEEEEEEEEE-TT-TTHHHHHHHHHHHHHHHGGGEEEEESS-GGGGHHHHHHHHHHHS-STTEEE-TTSBEEETTS----

Sequence (220 aa):
MGYTHYWYRKPELDDAKFAEFADATEKIIAESERLGIKIDNDSDKNTVFFNGSDVQPVGEWTTNEPLGIAWPSEYAGLVDVLADPCTSKVDGDWFAGKTLAKRTAPINNGTGLGEGDHETMYIEKIVPPDDLSREFAKVRNQELLFAFCKTAYKPYDLTVTACLIAFKHFFGEDVVISTDGDDKDWLDGKLVCQKLFGYGLEYSINSDGKLSHCQDPETK

Radius of gyration: 17.07 Å; chains: 1; bounding box: 52×38×44 Å

pLDDT: mean 90.75, std 13.03, range [31.09, 98.81]